Protein AF-A0A7Y3NX18-F1 (afdb_monomer)

Mean predicted aligned error: 5.55 Å

Foldseek 3Di:
DEPVVDDPVRLQVLQAQAQEEEAEEEEQFDAPPQAHSCLRVVLRVVLQVVCCVPVVRHYYYYDYHHEADPPPPGTPHYDHLVVLLVVLLVVVVVCVVRHNHQEYEYEYQDPSNQVSNCNSCPPHNRQYDYANQCCQQVVDDPCRVRPQCQLSQLLCQQPPVVSGHPPPDDPPRPPSVPRHVVVNVVSSVSSNVSVVVVVVVSVPDDD

Radius of gyration: 17.57 Å; Cα contacts (8 Å, |Δi|>4): 342; chains: 1; bounding box: 48×36×53 Å

Secondary structure (DSSP, 8-state):
-BGGG--HHHHHHHGGG--EEEEEEE--B--STTS-TTHHHHHHHHHHHHHHHHHTTTEEEEEEEE-EETT-TTBSSEE-HHHHHHHHHHHHHHHHTTS---EEEEEES-HHHHHHHHHHHTT-SSEEEEEEIIIIIH---HHHHHHH-HHHHHHHHHH-GGG-------TTSPP-TT--HHHHHHHHHHHHHHHHHHHHHHHH---

Structure (mmCIF, N/CA/C/O backbone):
data_AF-A0A7Y3NX18-F1
#
_entry.id   AF-A0A7Y3NX18-F1
#
loop_
_atom_site.group_PDB
_atom_site.id
_atom_site.type_symbol
_atom_site.label_atom_id
_atom_site.label_alt_id
_atom_site.label_comp_id
_atom_site.label_asym_id
_atom_site.label_entity_id
_atom_site.label_seq_id
_atom_site.pdbx_PDB_ins_code
_atom_site.Cartn_x
_atom_site.Cartn_y
_atom_site.Cartn_z
_atom_site.occupancy
_atom_site.B_iso_or_equiv
_atom_site.auth_seq_id
_atom_site.auth_comp_id
_atom_site.auth_asym_id
_atom_site.auth_atom_id
_atom_site.pdbx_PDB_model_num
ATOM 1 N N . MET A 1 1 ? -11.180 -8.382 2.381 1.00 86.88 1 MET A N 1
ATOM 2 C CA . MET A 1 1 ? -12.339 -7.850 1.634 1.00 86.88 1 MET A CA 1
ATOM 3 C C . MET A 1 1 ? -11.979 -6.499 1.016 1.00 86.88 1 MET A C 1
ATOM 5 O O . MET A 1 1 ? -11.170 -5.772 1.603 1.00 86.88 1 MET A O 1
ATOM 9 N N . ARG A 1 2 ? -12.545 -6.156 -0.149 1.00 92.19 2 ARG A N 1
ATOM 10 C CA . ARG A 1 2 ? -12.380 -4.843 -0.803 1.00 92.19 2 ARG A CA 1
ATOM 11 C C . ARG A 1 2 ? -13.601 -3.974 -0.598 1.00 92.19 2 ARG A C 1
ATOM 13 O O . ARG A 1 2 ? -14.695 -4.372 -0.978 1.00 92.19 2 ARG A O 1
ATOM 20 N N . ILE A 1 3 ? -13.409 -2.777 -0.061 1.00 91.88 3 ILE A N 1
ATOM 21 C CA . ILE A 1 3 ? -14.530 -1.871 0.193 1.00 91.88 3 ILE A CA 1
ATOM 22 C C . ILE A 1 3 ? -15.232 -1.432 -1.103 1.00 91.88 3 ILE A C 1
ATOM 24 O O . ILE A 1 3 ? -16.437 -1.215 -1.089 1.00 91.88 3 ILE A O 1
ATOM 28 N N . GLU A 1 4 ? -14.519 -1.339 -2.231 1.00 93.75 4 GLU A N 1
ATOM 29 C CA . GLU A 1 4 ? -15.110 -0.951 -3.520 1.00 93.75 4 GLU A CA 1
ATOM 30 C C . GLU A 1 4 ? -15.961 -2.032 -4.191 1.00 93.75 4 GLU A C 1
ATOM 32 O O . GLU A 1 4 ? -16.696 -1.728 -5.127 1.00 93.75 4 GLU A O 1
ATOM 37 N N . GLU A 1 5 ? -15.873 -3.277 -3.724 1.00 93.31 5 GLU A N 1
ATOM 38 C CA . GLU A 1 5 ? -16.698 -4.390 -4.207 1.00 93.31 5 GLU A CA 1
ATOM 39 C C . GLU A 1 5 ? -17.910 -4.638 -3.291 1.00 93.31 5 GLU A C 1
ATOM 41 O O . GLU A 1 5 ? -18.762 -5.469 -3.598 1.00 93.31 5 GLU A O 1
ATOM 46 N N . MET A 1 6 ? -18.003 -3.914 -2.171 1.00 92.19 6 MET A N 1
ATOM 47 C CA . MET A 1 6 ? -19.046 -4.084 -1.164 1.00 92.19 6 MET A CA 1
ATOM 48 C C . MET A 1 6 ? -20.230 -3.153 -1.408 1.00 92.19 6 MET A C 1
ATOM 50 O O . MET A 1 6 ? -20.088 -1.968 -1.715 1.00 92.19 6 MET A O 1
ATOM 54 N N . THR A 1 7 ? -21.430 -3.671 -1.169 1.00 93.44 7 THR A N 1
ATOM 55 C CA . THR A 1 7 ? -22.616 -2.838 -0.995 1.00 93.44 7 THR A CA 1
ATOM 56 C C . THR A 1 7 ? -22.604 -2.168 0.380 1.00 93.44 7 THR A C 1
ATOM 58 O O . THR A 1 7 ? -21.880 -2.545 1.305 1.00 93.44 7 THR A O 1
ATOM 61 N N . THR A 1 8 ? -23.478 -1.179 0.571 1.00 90.25 8 THR A N 1
ATOM 62 C CA . THR A 1 8 ? -23.678 -0.583 1.898 1.00 90.25 8 THR A CA 1
ATOM 63 C C . THR A 1 8 ? -24.216 -1.594 2.922 1.00 90.25 8 THR A C 1
ATOM 65 O O . THR A 1 8 ? -23.948 -1.422 4.110 1.00 90.25 8 THR A O 1
ATOM 68 N N . SER A 1 9 ? -24.958 -2.628 2.495 1.00 92.81 9 SER A N 1
ATOM 69 C CA . SER A 1 9 ? -25.423 -3.689 3.407 1.00 92.81 9 SER A CA 1
ATOM 70 C C . SER A 1 9 ? -24.250 -4.529 3.887 1.00 92.81 9 SER A C 1
ATOM 72 O O . SER A 1 9 ? -24.058 -4.652 5.094 1.00 92.81 9 SER A O 1
ATOM 74 N N . ASP A 1 10 ? -23.399 -4.980 2.958 1.00 92.69 10 ASP A N 1
ATOM 75 C CA . ASP A 1 10 ? -22.210 -5.780 3.276 1.00 92.69 10 ASP A CA 1
ATOM 76 C C . ASP A 1 10 ? -21.317 -5.051 4.281 1.00 92.69 10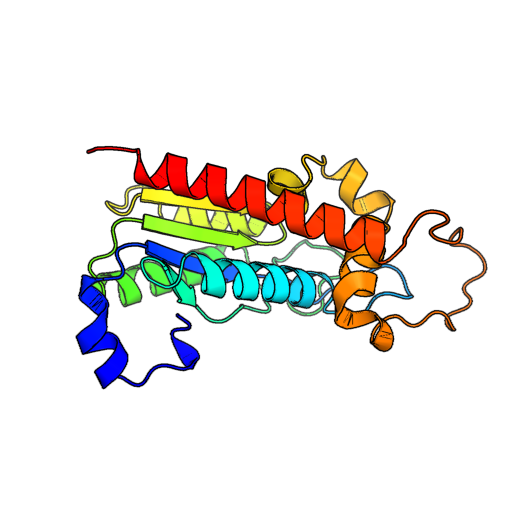 ASP A C 1
ATOM 78 O O . ASP A 1 10 ? -20.841 -5.636 5.253 1.00 92.69 10 ASP A O 1
ATOM 82 N N . LEU A 1 11 ? -21.124 -3.740 4.089 1.00 90.31 11 LEU A N 1
ATOM 83 C CA . LEU A 1 11 ? -20.318 -2.934 5.002 1.00 90.31 11 LEU A CA 1
ATOM 84 C C . LEU A 1 11 ? -20.925 -2.883 6.406 1.00 90.31 11 LEU A C 1
ATOM 86 O O . LEU A 1 11 ? -20.200 -3.034 7.382 1.00 90.31 11 LEU A O 1
ATOM 90 N N . ARG A 1 12 ? -22.245 -2.697 6.529 1.00 89.56 12 ARG A N 1
ATOM 91 C CA . ARG A 1 12 ? -22.922 -2.660 7.837 1.00 89.56 12 ARG A CA 1
ATOM 92 C C . ARG A 1 12 ? -22.864 -4.005 8.549 1.00 89.56 12 ARG A C 1
ATOM 94 O O . ARG A 1 12 ? -22.628 -4.039 9.752 1.00 89.56 12 ARG A O 1
ATOM 101 N N . GLU A 1 13 ? -23.076 -5.090 7.813 1.00 90.31 13 GLU A N 1
ATOM 102 C CA . GLU A 1 13 ? -23.072 -6.451 8.352 1.00 90.31 13 GLU A CA 1
ATOM 103 C C . GLU A 1 13 ? -21.675 -6.885 8.788 1.00 90.31 13 GLU A C 1
ATOM 105 O O . GLU A 1 13 ? -21.530 -7.611 9.770 1.00 90.31 13 GLU A O 1
ATOM 110 N N . THR A 1 14 ? -20.641 -6.409 8.093 1.00 88.19 14 THR A N 1
ATOM 111 C CA . THR A 1 14 ? -19.270 -6.855 8.340 1.00 88.19 14 THR A CA 1
ATOM 112 C C . THR A 1 14 ? -18.398 -5.869 9.114 1.00 88.19 14 THR A C 1
ATOM 114 O O . THR A 1 14 ? -17.296 -6.238 9.517 1.00 88.19 14 THR A O 1
ATOM 117 N N . ALA A 1 15 ? -18.858 -4.639 9.373 1.00 86.81 15 ALA A N 1
ATOM 118 C CA . ALA A 1 15 ? -18.070 -3.594 10.038 1.00 86.81 15 ALA A CA 1
ATOM 119 C C . ALA A 1 15 ? -17.458 -4.046 11.372 1.00 86.81 15 ALA A C 1
ATOM 121 O O . ALA A 1 15 ? -16.320 -3.704 11.672 1.00 86.81 15 ALA A O 1
ATOM 122 N N . LEU A 1 16 ? -18.185 -4.849 12.154 1.00 87.38 16 LEU A N 1
ATOM 123 C CA . LEU A 1 16 ? -17.730 -5.331 13.464 1.00 87.38 16 LEU A CA 1
ATOM 124 C C . LEU A 1 16 ? -16.590 -6.357 13.386 1.00 87.38 16 LEU A C 1
ATOM 126 O O . LEU A 1 16 ? -15.913 -6.581 14.387 1.00 87.38 16 LEU A O 1
ATOM 130 N N . TYR A 1 17 ? -16.373 -6.981 12.227 1.00 89.00 17 TYR A N 1
ATOM 131 C CA . TYR A 1 17 ? -15.284 -7.942 12.022 1.00 89.00 17 TYR A CA 1
ATOM 132 C C . TYR A 1 17 ? -13.986 -7.272 11.566 1.00 89.00 17 TYR A C 1
ATOM 134 O O . TYR A 1 17 ? -12.924 -7.888 11.619 1.00 89.00 17 TYR A O 1
ATOM 142 N N . HIS A 1 18 ? -14.061 -6.010 11.138 1.00 90.56 18 HIS A N 1
ATOM 143 C CA . HIS A 1 18 ? -12.932 -5.276 10.591 1.00 90.56 18 HIS A CA 1
ATOM 144 C C . HIS A 1 18 ? -12.493 -4.176 11.560 1.00 90.56 18 HIS A C 1
ATOM 146 O O . HIS A 1 18 ? -13.058 -3.086 11.586 1.00 90.56 18 HIS A O 1
ATOM 152 N N . ASP A 1 19 ? -11.449 -4.454 12.338 1.00 92.38 19 ASP A N 1
ATOM 153 C CA . ASP A 1 19 ? -10.807 -3.465 13.214 1.00 92.38 19 ASP A CA 1
ATOM 154 C C . ASP A 1 19 ? -9.601 -2.784 12.546 1.00 92.38 19 ASP A C 1
ATOM 156 O O . ASP A 1 19 ? -8.981 -1.894 13.132 1.00 92.38 19 ASP A O 1
ATOM 160 N N . THR A 1 20 ? -9.257 -3.209 11.327 1.00 95.12 20 THR A N 1
ATOM 161 C CA . THR A 1 20 ? -8.066 -2.774 10.601 1.00 95.12 20 THR A CA 1
ATOM 162 C C . THR A 1 20 ? -8.416 -2.348 9.185 1.00 95.12 20 THR A C 1
ATOM 164 O O . THR A 1 20 ? -9.091 -3.081 8.459 1.00 95.12 20 THR A O 1
ATOM 167 N N . VAL A 1 21 ? -7.890 -1.200 8.757 1.00 96.06 21 VAL A N 1
ATOM 168 C CA . VAL A 1 21 ? -7.936 -0.778 7.350 1.00 96.06 21 VAL A CA 1
ATOM 169 C C . VAL A 1 21 ? -6.568 -0.781 6.706 1.00 96.06 21 VAL A C 1
ATOM 171 O O . VAL A 1 21 ? -5.576 -0.413 7.329 1.00 96.06 21 VAL A O 1
ATOM 174 N N . LEU A 1 22 ? -6.541 -1.163 5.432 1.00 97.50 22 LEU A N 1
ATOM 175 C CA . LEU A 1 22 ? -5.380 -1.033 4.566 1.00 97.50 22 LEU A CA 1
ATOM 176 C C . LEU A 1 22 ? -5.674 0.007 3.487 1.00 97.50 22 LEU A C 1
ATOM 178 O O . LEU A 1 22 ? -6.490 -0.233 2.593 1.00 97.50 22 LEU A O 1
ATOM 182 N N . LEU A 1 23 ? -4.987 1.141 3.565 1.00 97.50 23 LEU A N 1
ATOM 183 C CA . LEU A 1 23 ? -4.901 2.108 2.479 1.00 97.50 23 LEU A CA 1
ATOM 184 C C . LEU A 1 23 ? -3.738 1.716 1.570 1.00 97.50 23 LEU A C 1
ATOM 186 O O . LEU A 1 23 ? -2.710 1.227 2.039 1.00 97.50 23 LEU A O 1
ATOM 190 N N . THR A 1 24 ? -3.884 1.910 0.263 1.00 97.19 24 THR A N 1
ATOM 191 C CA . THR A 1 24 ? -2.815 1.610 -0.693 1.00 97.19 24 THR A CA 1
ATOM 192 C C . THR A 1 24 ? -2.628 2.779 -1.645 1.00 97.19 24 THR A C 1
ATOM 194 O O . THR A 1 24 ? -3.591 3.220 -2.266 1.00 97.19 24 THR A O 1
ATOM 197 N N . ALA A 1 25 ? -1.403 3.284 -1.761 1.00 95.12 25 ALA A N 1
ATOM 198 C CA . ALA A 1 25 ? -1.090 4.444 -2.591 1.00 95.12 25 ALA A CA 1
ATOM 199 C C . ALA A 1 25 ? 0.175 4.187 -3.410 1.00 95.12 25 ALA A C 1
ATOM 201 O O . ALA A 1 25 ? 1.229 3.900 -2.847 1.00 95.12 25 ALA A O 1
ATOM 202 N N . GLY A 1 26 ? 0.053 4.288 -4.731 1.00 91.25 26 GLY A N 1
ATOM 203 C CA . GLY A 1 26 ? 1.132 4.036 -5.678 1.00 91.25 26 GLY A CA 1
ATOM 204 C C . GLY A 1 26 ? 1.128 5.029 -6.821 1.00 91.25 26 GLY A C 1
ATOM 205 O O . GLY A 1 26 ? 0.076 5.536 -7.203 1.00 91.25 26 GLY A O 1
ATOM 206 N N . GLY A 1 27 ? 2.305 5.279 -7.373 1.00 86.81 27 GLY A N 1
ATOM 207 C CA . GLY A 1 27 ? 2.490 6.241 -8.444 1.00 86.81 27 GLY A CA 1
ATOM 208 C C . GLY A 1 27 ? 2.176 5.763 -9.851 1.00 86.81 27 GLY A C 1
ATOM 209 O O . GLY A 1 27 ? 2.148 4.563 -10.134 1.00 86.81 27 GLY A O 1
ATOM 210 N N . ILE A 1 28 ? 2.023 6.740 -10.747 1.00 89.00 28 ILE A N 1
ATOM 211 C CA . ILE A 1 28 ? 2.194 6.562 -12.192 1.00 89.00 28 ILE A CA 1
ATOM 212 C C . ILE A 1 28 ? 3.370 7.450 -12.577 1.00 89.00 28 ILE A C 1
ATOM 214 O O . ILE A 1 28 ? 3.252 8.676 -12.563 1.00 89.00 28 ILE A O 1
ATOM 218 N N . ARG A 1 29 ? 4.500 6.839 -12.917 1.00 86.75 29 ARG A N 1
ATOM 219 C CA . ARG A 1 29 ? 5.769 7.542 -13.123 1.00 86.75 29 ARG A CA 1
ATOM 220 C C . ARG A 1 29 ? 6.584 6.899 -14.230 1.00 86.75 29 ARG A C 1
ATOM 222 O O . ARG A 1 29 ? 6.297 5.780 -14.647 1.00 86.75 29 ARG A O 1
ATOM 229 N N . THR A 1 30 ? 7.591 7.606 -14.722 1.00 84.81 30 THR A N 1
ATOM 230 C CA . THR A 1 30 ? 8.566 6.991 -15.624 1.00 84.81 30 THR A CA 1
ATOM 231 C C . THR A 1 30 ? 9.370 5.948 -14.851 1.00 84.81 30 THR A C 1
ATOM 233 O O . THR A 1 30 ? 9.652 6.089 -13.663 1.00 84.81 30 THR A O 1
ATOM 236 N N . HIS A 1 31 ? 9.664 4.850 -15.531 1.00 83.69 31 HIS A N 1
ATOM 237 C CA . HIS A 1 31 ? 10.521 3.777 -15.052 1.00 83.69 31 HIS A CA 1
ATOM 238 C C . HIS A 1 31 ? 11.585 3.518 -16.128 1.00 83.6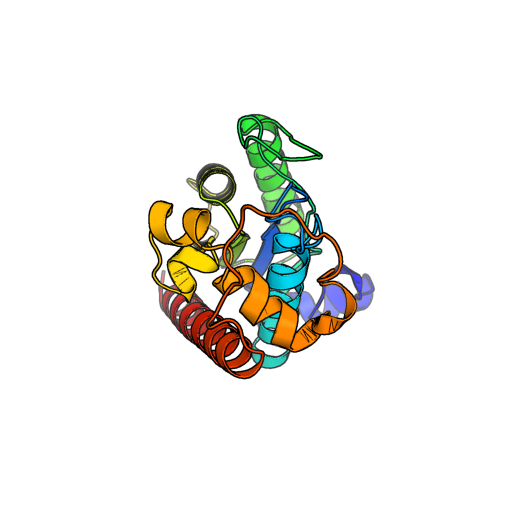9 31 HIS A C 1
ATOM 240 O O . HIS A 1 31 ? 11.700 4.263 -17.105 1.00 83.69 31 HIS A O 1
ATOM 246 N N . LYS A 1 32 ? 12.370 2.442 -15.994 1.00 83.12 32 LYS A N 1
ATOM 247 C CA . LYS A 1 32 ? 13.189 1.969 -17.123 1.00 83.12 32 LYS A CA 1
ATOM 248 C C . LYS 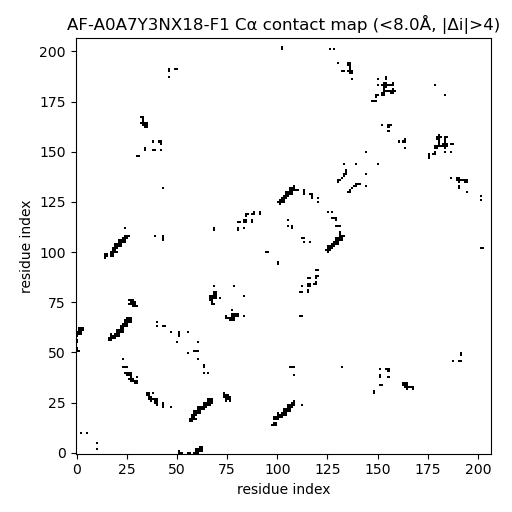A 1 32 ? 12.298 1.775 -18.354 1.00 83.12 32 LYS A C 1
ATOM 250 O O . LYS A 1 32 ? 11.149 1.384 -18.214 1.00 83.12 32 LYS A O 1
ATOM 255 N N . SER A 1 33 ? 12.846 2.035 -19.535 1.00 85.69 33 SER A N 1
ATOM 256 C CA . SER A 1 33 ? 12.099 2.145 -20.796 1.00 85.69 33 SER A CA 1
ATOM 257 C C . SER A 1 33 ? 11.204 0.927 -21.097 1.00 85.69 33 SER A C 1
ATOM 259 O O . SER A 1 33 ? 10.076 1.067 -21.546 1.00 85.69 33 SER A O 1
ATOM 261 N N . HIS A 1 34 ? 11.650 -0.276 -20.723 1.00 86.31 34 HIS A N 1
ATOM 262 C CA . HIS A 1 34 ? 10.891 -1.520 -20.899 1.00 86.31 34 HIS A CA 1
ATOM 263 C C . HIS A 1 34 ? 9.743 -1.731 -19.896 1.00 86.31 34 HIS A C 1
ATOM 265 O O . HIS A 1 34 ? 8.962 -2.674 -20.043 1.00 86.31 34 HIS A O 1
ATOM 271 N N . LEU A 1 35 ? 9.666 -0.922 -18.838 1.00 89.31 35 LEU A N 1
ATOM 272 C CA . LEU A 1 35 ? 8.672 -1.035 -17.775 1.00 89.31 35 LEU A CA 1
ATOM 273 C C . LEU A 1 35 ? 7.486 -0.096 -18.031 1.00 89.31 35 LEU A C 1
ATOM 275 O O . LEU A 1 35 ? 7.672 1.061 -18.408 1.00 89.31 35 LEU A O 1
ATOM 279 N N . PRO A 1 36 ? 6.249 -0.542 -17.756 1.00 91.19 36 PRO A N 1
ATOM 280 C CA . PRO A 1 36 ? 5.084 0.320 -17.879 1.00 91.19 36 PRO A CA 1
ATOM 281 C C . PRO A 1 36 ? 5.119 1.454 -16.844 1.00 91.19 36 PRO A C 1
ATOM 283 O O . PRO A 1 36 ? 5.576 1.272 -15.714 1.00 91.19 36 PRO A O 1
ATOM 286 N N . LEU A 1 37 ? 4.506 2.593 -17.178 1.00 90.31 37 LEU A N 1
ATOM 287 C CA . LEU A 1 37 ? 4.389 3.749 -16.272 1.00 90.31 37 LEU A CA 1
ATOM 288 C C . LEU A 1 37 ? 3.689 3.426 -14.938 1.00 90.31 37 LEU A C 1
ATOM 290 O O . LEU A 1 37 ? 3.874 4.102 -13.933 1.00 90.31 37 LEU A O 1
ATOM 294 N N . GLY A 1 38 ? 2.839 2.397 -14.937 1.00 91.75 38 GLY A 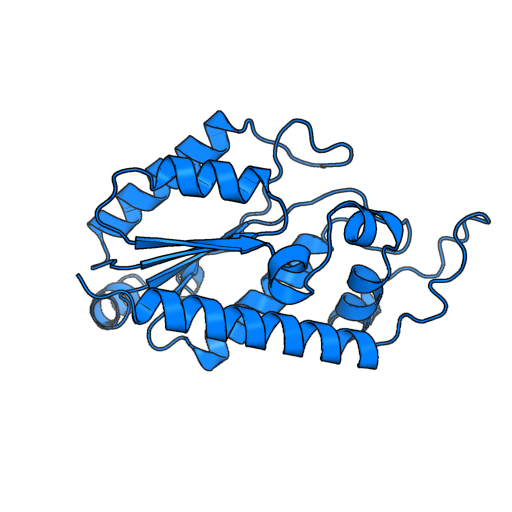N 1
ATOM 295 C CA . GLY A 1 38 ? 2.107 1.932 -13.760 1.00 91.75 38 GLY A CA 1
ATOM 296 C C . GLY A 1 38 ? 2.828 0.844 -12.965 1.00 91.75 38 GLY A C 1
ATOM 297 O O . GLY A 1 38 ? 2.157 0.088 -12.270 1.00 91.75 38 GLY A O 1
ATOM 298 N N . THR A 1 39 ? 4.148 0.682 -13.092 1.00 91.81 39 THR A N 1
ATOM 299 C CA . THR A 1 39 ? 4.878 -0.440 -12.470 1.00 91.81 39 THR A CA 1
ATOM 300 C C . THR A 1 39 ? 4.627 -0.529 -10.965 1.00 91.81 39 THR A C 1
ATOM 302 O O . THR A 1 39 ? 4.134 -1.561 -10.502 1.00 91.81 39 THR A O 1
ATOM 305 N N . SER A 1 40 ? 4.839 0.555 -10.210 1.00 90.56 40 SER A N 1
ATOM 306 C CA . SER A 1 40 ? 4.537 0.581 -8.770 1.00 90.56 40 SER A CA 1
ATOM 307 C C . SER A 1 40 ? 3.067 0.272 -8.476 1.00 90.56 40 SER A C 1
ATOM 309 O O . SER A 1 40 ? 2.759 -0.506 -7.572 1.00 90.56 40 SER A O 1
ATOM 311 N N . TRP A 1 41 ? 2.148 0.832 -9.270 1.00 92.81 41 TRP A N 1
ATOM 312 C CA . TRP A 1 41 ? 0.707 0.599 -9.147 1.00 92.81 41 TRP A CA 1
ATOM 313 C C . TRP A 1 41 ? 0.357 -0.893 -9.283 1.00 92.81 41 TRP A C 1
ATOM 315 O O . TRP A 1 41 ? -0.375 -1.441 -8.456 1.00 92.81 41 TRP A O 1
ATOM 325 N N . PHE A 1 42 ? 0.917 -1.583 -10.284 1.00 95.19 42 PHE A N 1
ATOM 326 C CA . PHE A 1 42 ? 0.691 -3.014 -10.504 1.00 95.19 42 PHE A CA 1
ATOM 327 C C . PHE A 1 42 ? 1.269 -3.875 -9.380 1.00 95.19 42 PHE A C 1
ATOM 329 O O . PHE A 1 42 ? 0.604 -4.811 -8.930 1.00 95.19 42 PHE A O 1
ATOM 336 N N . ILE A 1 43 ? 2.479 -3.558 -8.914 1.00 95.56 43 ILE A N 1
ATOM 337 C CA . ILE A 1 43 ? 3.137 -4.275 -7.813 1.00 95.56 43 ILE A CA 1
ATOM 338 C C . ILE A 1 43 ? 2.308 -4.147 -6.534 1.00 95.56 43 ILE A C 1
ATOM 340 O O . ILE A 1 43 ? 1.944 -5.150 -5.921 1.00 95.56 43 ILE A O 1
ATOM 344 N N . LEU A 1 44 ? 1.931 -2.923 -6.169 1.00 96.56 44 LEU A N 1
ATOM 345 C CA . LEU A 1 44 ? 1.126 -2.663 -4.981 1.00 96.56 44 LEU A CA 1
ATOM 346 C C . LEU A 1 44 ? -0.260 -3.307 -5.061 1.00 96.56 44 LEU A C 1
ATOM 348 O O . LEU A 1 44 ? -0.719 -3.882 -4.074 1.00 96.56 44 LEU A O 1
ATOM 352 N N . ARG A 1 45 ? -0.905 -3.295 -6.236 1.00 95.88 45 ARG A N 1
ATOM 353 C CA . ARG A 1 45 ? -2.160 -4.028 -6.453 1.00 95.88 45 ARG A CA 1
ATOM 354 C C . ARG A 1 45 ? -1.975 -5.524 -6.212 1.00 95.88 45 ARG A C 1
ATOM 356 O O . ARG A 1 45 ? -2.784 -6.125 -5.512 1.00 95.88 45 ARG A O 1
ATOM 363 N N . LYS A 1 46 ? -0.904 -6.123 -6.741 1.00 96.75 46 LYS A N 1
ATOM 364 C CA . LYS A 1 46 ? -0.607 -7.549 -6.549 1.00 96.75 46 LYS A CA 1
ATOM 365 C C . LYS A 1 46 ? -0.394 -7.898 -5.074 1.00 96.75 46 LYS A C 1
ATOM 367 O O . LYS A 1 46 ? -0.901 -8.922 -4.618 1.00 96.75 46 LYS A O 1
ATOM 372 N N . ILE A 1 47 ? 0.324 -7.051 -4.335 1.00 96.50 47 ILE A N 1
ATOM 373 C CA . ILE A 1 47 ? 0.549 -7.217 -2.892 1.00 96.50 47 ILE A CA 1
ATOM 374 C C . ILE A 1 47 ? -0.779 -7.101 -2.132 1.00 96.50 47 ILE A C 1
ATOM 376 O O . ILE A 1 47 ? -1.109 -7.983 -1.340 1.00 96.50 47 ILE A O 1
ATOM 380 N N . ARG A 1 48 ? -1.581 -6.066 -2.419 1.00 96.12 48 ARG A N 1
ATOM 381 C CA . ARG A 1 48 ? -2.916 -5.870 -1.832 1.00 96.12 48 ARG A CA 1
ATOM 382 C C . ARG A 1 48 ? -3.821 -7.082 -2.064 1.00 96.12 48 ARG A C 1
ATOM 384 O O . ARG A 1 48 ? -4.427 -7.563 -1.111 1.00 96.12 48 ARG A O 1
ATOM 391 N N . ASP A 1 49 ? -3.886 -7.592 -3.294 1.00 94.88 49 ASP A N 1
ATOM 392 C CA . ASP A 1 49 ? -4.692 -8.768 -3.651 1.00 94.88 49 ASP A CA 1
ATOM 393 C C . ASP A 1 49 ? -4.296 -10.001 -2.823 1.00 94.88 49 ASP A C 1
ATOM 395 O O . ASP A 1 49 ? -5.147 -10.810 -2.449 1.00 94.88 49 ASP A O 1
ATOM 399 N N . GLN A 1 50 ? -3.003 -10.158 -2.528 1.00 94.81 50 GLN A N 1
ATOM 400 C CA . GLN A 1 50 ? -2.506 -11.262 -1.714 1.00 94.81 50 GLN A CA 1
ATOM 401 C C . GLN A 1 50 ? -2.843 -11.084 -0.229 1.00 94.81 50 GLN A C 1
ATOM 403 O O . GLN A 1 50 ? -3.292 -12.037 0.405 1.00 94.81 50 GLN A O 1
ATOM 408 N N . ILE A 1 51 ? -2.680 -9.871 0.309 1.00 93.94 51 ILE A N 1
ATOM 409 C CA . ILE A 1 51 ? -3.069 -9.526 1.687 1.00 93.94 51 ILE A CA 1
ATOM 410 C C . ILE A 1 51 ? -4.563 -9.760 1.896 1.00 93.94 51 ILE A C 1
ATOM 412 O O . ILE A 1 51 ? -4.985 -10.299 2.915 1.00 93.94 51 ILE A O 1
ATOM 416 N N . GLU A 1 52 ? -5.379 -9.373 0.923 1.00 91.81 52 GLU A N 1
ATOM 417 C CA . GLU A 1 52 ? -6.817 -9.554 0.996 1.00 91.81 52 GLU A CA 1
ATOM 418 C C . GLU A 1 52 ? -7.205 -11.034 1.095 1.00 91.81 52 GLU A C 1
ATOM 420 O O . GLU A 1 52 ? -8.048 -11.394 1.918 1.00 91.81 52 GLU A O 1
ATOM 425 N N . LYS A 1 53 ? -6.574 -11.894 0.289 1.00 91.69 53 LYS A N 1
ATOM 426 C CA . LYS A 1 53 ? -6.841 -13.338 0.286 1.00 91.69 53 LYS A CA 1
ATOM 427 C C . LYS A 1 53 ? -6.522 -14.002 1.619 1.00 91.69 53 LYS A C 1
ATOM 429 O O . LYS A 1 53 ? -7.199 -14.956 1.988 1.00 91.69 53 LYS A O 1
ATOM 434 N N . SER A 1 54 ? -5.497 -13.533 2.322 1.00 90.00 54 SER A N 1
ATOM 435 C CA . SER A 1 54 ? -5.017 -14.181 3.541 1.00 90.00 54 SER A CA 1
ATOM 436 C C . SER A 1 54 ? -5.521 -13.551 4.834 1.00 90.00 54 SER A C 1
ATOM 438 O O . SER A 1 54 ? -5.723 -14.260 5.815 1.00 90.00 54 SER A O 1
ATOM 440 N N . LEU A 1 55 ? -5.733 -12.234 4.847 1.00 89.69 55 LEU A N 1
ATOM 441 C CA . LEU A 1 55 ? -6.080 -11.456 6.041 1.00 89.69 55 LEU A CA 1
ATOM 442 C C . LEU A 1 55 ? -7.457 -10.780 5.936 1.00 89.69 55 LEU A C 1
ATOM 444 O O . LEU A 1 55 ? -7.864 -10.032 6.829 1.00 89.69 55 LEU A O 1
ATOM 448 N N . GLY A 1 56 ? -8.205 -11.050 4.864 1.00 81.81 56 GLY A N 1
ATOM 449 C CA . GLY A 1 56 ? -9.463 -10.378 4.541 1.00 81.81 56 GLY A CA 1
ATOM 450 C C . GLY A 1 56 ? -10.618 -10.577 5.522 1.00 81.81 56 GLY A C 1
ATOM 451 O O . GLY A 1 56 ? -11.640 -9.932 5.323 1.00 81.81 56 GLY A O 1
ATOM 452 N N . GLY A 1 57 ? -10.472 -11.434 6.539 1.00 83.12 57 GLY A N 1
ATOM 453 C CA . GLY A 1 57 ? -11.445 -11.595 7.626 1.00 83.12 57 GLY A CA 1
ATOM 454 C C . GLY A 1 57 ? -11.314 -10.569 8.758 1.00 83.12 57 GLY A C 1
ATOM 455 O O . GLY A 1 57 ? -12.213 -10.481 9.585 1.00 83.12 57 GLY A O 1
ATOM 456 N N . ARG A 1 58 ? -10.209 -9.810 8.803 1.00 89.38 58 ARG A N 1
ATOM 457 C CA . ARG A 1 58 ? -9.957 -8.753 9.802 1.00 89.38 58 ARG A CA 1
ATOM 458 C C . ARG A 1 58 ? -9.566 -7.414 9.172 1.00 89.38 58 ARG A C 1
ATOM 460 O O . ARG A 1 58 ? -9.800 -6.361 9.760 1.00 89.38 58 ARG A O 1
ATOM 467 N N . ILE A 1 59 ? -8.987 -7.444 7.969 1.00 93.56 59 ILE A N 1
ATOM 468 C CA . ILE A 1 59 ? -8.585 -6.243 7.232 1.00 93.56 59 ILE A CA 1
ATOM 469 C C . ILE A 1 59 ? -9.609 -5.895 6.158 1.00 93.56 59 ILE A C 1
ATOM 471 O O . ILE A 1 59 ? -9.902 -6.702 5.266 1.00 93.56 59 ILE A O 1
ATOM 475 N N . LEU A 1 60 ? -10.055 -4.642 6.184 1.00 94.50 60 LEU A N 1
ATOM 476 C CA . LEU A 1 60 ? -10.771 -4.023 5.081 1.00 94.50 60 LEU A CA 1
ATOM 477 C C . LEU A 1 60 ? -9.798 -3.228 4.203 1.00 94.50 60 LEU A C 1
ATOM 479 O O . LEU A 1 60 ? -9.126 -2.307 4.666 1.00 94.50 60 LEU A O 1
ATOM 483 N N . THR A 1 61 ? -9.709 -3.580 2.923 1.00 95.44 61 THR A N 1
ATOM 484 C CA . THR A 1 61 ? -8.802 -2.907 1.983 1.00 95.44 61 THR A CA 1
ATOM 485 C C . THR A 1 61 ? -9.535 -1.830 1.189 1.00 95.44 61 THR A C 1
ATOM 487 O O . THR A 1 61 ? -10.656 -2.052 0.727 1.00 95.44 61 THR A O 1
ATOM 490 N N . PHE A 1 62 ? -8.886 -0.681 1.012 1.00 94.88 62 PHE A N 1
ATOM 491 C CA . PHE A 1 62 ? -9.383 0.436 0.208 1.00 94.88 62 PHE A CA 1
ATOM 492 C C . PHE A 1 62 ? -8.846 0.389 -1.228 1.00 94.88 62 PHE A C 1
ATOM 494 O O . PHE A 1 62 ? -7.826 -0.267 -1.470 1.00 94.88 62 PHE A O 1
ATOM 501 N N . PRO A 1 63 ? -9.495 1.093 -2.178 1.00 93.88 63 PRO A N 1
ATOM 502 C CA . PRO A 1 63 ? -8.991 1.228 -3.536 1.00 93.88 63 PRO A CA 1
ATOM 503 C C . PRO A 1 63 ? -7.566 1.749 -3.551 1.00 93.88 63 PRO A C 1
ATOM 505 O O . PRO A 1 63 ? -7.198 2.612 -2.753 1.00 93.88 63 PRO A O 1
ATOM 508 N N . LEU A 1 64 ? -6.788 1.260 -4.511 1.00 94.81 64 LEU A N 1
ATOM 509 C CA . LEU A 1 64 ? -5.441 1.753 -4.720 1.00 94.81 64 LEU A CA 1
ATOM 510 C C . LEU A 1 64 ? -5.489 3.150 -5.341 1.00 94.81 64 LEU A C 1
ATOM 512 O O . LEU A 1 64 ? -6.075 3.340 -6.408 1.00 94.81 64 LEU A O 1
ATOM 516 N N . TRP A 1 65 ? -4.861 4.120 -4.684 1.00 93.75 65 TRP A N 1
ATOM 517 C CA . TRP A 1 65 ? -4.813 5.498 -5.154 1.00 93.75 65 TRP A CA 1
ATOM 518 C C . TRP A 1 65 ? -3.615 5.724 -6.083 1.00 93.75 65 TRP A C 1
ATOM 520 O O . TRP A 1 65 ? -2.482 5.516 -5.642 1.00 93.75 65 TRP A O 1
ATOM 530 N N . PRO A 1 66 ? -3.844 6.151 -7.344 1.00 90.75 66 PRO A N 1
ATOM 531 C CA . PRO A 1 66 ? -2.789 6.453 -8.306 1.00 90.75 66 PRO A CA 1
ATOM 532 C C . PRO A 1 66 ? -2.254 7.877 -8.078 1.00 90.75 66 PRO A C 1
ATOM 534 O O . PRO A 1 66 ? -2.557 8.788 -8.846 1.00 90.75 66 PRO A O 1
ATOM 537 N N . ILE A 1 67 ? -1.554 8.102 -6.968 1.00 85.81 67 ILE A N 1
ATOM 538 C CA . ILE A 1 67 ? -1.148 9.443 -6.527 1.00 85.81 67 ILE A CA 1
ATOM 539 C C . ILE A 1 67 ? 0.351 9.462 -6.270 1.00 85.81 67 ILE A C 1
ATOM 541 O O . ILE A 1 67 ? 0.825 8.687 -5.445 1.00 85.81 67 ILE A O 1
ATOM 545 N N . ASP A 1 68 ? 1.058 10.403 -6.896 1.00 86.06 68 ASP A N 1
ATOM 546 C CA . ASP A 1 68 ? 2.435 10.764 -6.552 1.00 86.06 68 ASP A CA 1
ATOM 547 C C . ASP A 1 68 ? 2.531 12.135 -5.884 1.00 86.06 68 ASP A C 1
ATOM 549 O O . ASP A 1 68 ? 1.573 12.912 -5.842 1.00 86.06 68 ASP A O 1
ATOM 553 N N . VAL A 1 69 ? 3.700 12.416 -5.313 1.00 81.62 69 VAL A N 1
ATOM 554 C CA . VAL A 1 69 ? 3.963 13.636 -4.548 1.00 81.62 69 VAL A CA 1
ATOM 555 C C . VAL A 1 69 ? 4.840 14.586 -5.362 1.00 81.62 69 VAL A C 1
ATOM 557 O O . VAL A 1 69 ? 5.774 14.165 -6.040 1.00 81.62 69 VAL A O 1
ATOM 560 N N . HIS A 1 70 ? 4.561 15.891 -5.294 1.00 72.75 70 HIS A N 1
ATOM 561 C CA . HIS A 1 70 ? 5.400 16.922 -5.906 1.00 72.75 70 HIS A CA 1
ATOM 562 C C . HIS A 1 70 ? 6.871 16.786 -5.485 1.00 72.75 70 HIS A C 1
ATOM 564 O O . HIS A 1 70 ? 7.176 16.666 -4.300 1.00 72.75 70 HIS A O 1
ATOM 570 N N . GLY A 1 71 ? 7.773 16.882 -6.463 1.00 64.38 71 GLY A N 1
ATOM 571 C CA . GLY A 1 71 ? 9.215 16.713 -6.260 1.00 64.38 71 GLY A CA 1
ATOM 572 C C . GLY A 1 71 ? 9.721 15.302 -6.564 1.00 64.38 71 GLY A C 1
ATOM 573 O O . GLY A 1 71 ? 10.930 15.108 -6.625 1.00 64.38 71 GLY A O 1
ATOM 574 N N . GLU A 1 72 ? 8.831 14.339 -6.815 1.00 69.00 72 GLU A N 1
ATOM 575 C CA . GLU A 1 72 ? 9.210 13.078 -7.449 1.00 69.00 72 GLU A CA 1
ATOM 576 C C . GLU A 1 72 ? 9.428 13.344 -8.946 1.00 69.00 72 GLU A C 1
ATOM 578 O O . GLU A 1 72 ? 8.476 13.459 -9.724 1.00 69.00 72 GLU A O 1
ATOM 583 N N . GLU A 1 73 ? 10.698 13.5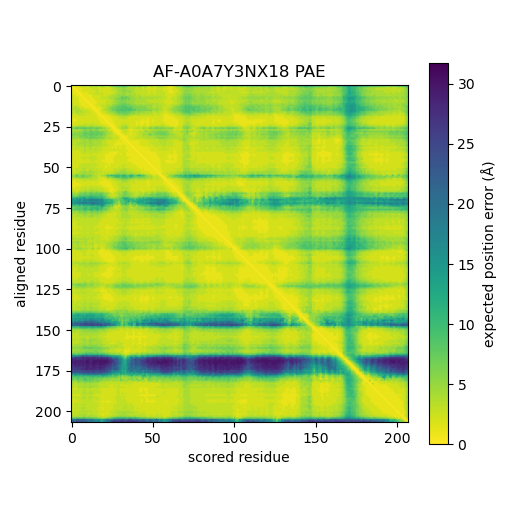20 -9.333 1.00 63.00 73 GLU A N 1
ATOM 584 C CA . GLU A 1 73 ? 11.095 13.561 -10.741 1.00 63.00 73 GLU A CA 1
ATOM 585 C C . GLU A 1 73 ? 10.494 12.336 -11.443 1.00 63.00 73 GLU A C 1
ATOM 587 O O . GLU A 1 73 ? 10.474 11.243 -10.880 1.00 63.00 73 GLU A O 1
ATOM 592 N N . GLU A 1 74 ? 9.956 12.538 -12.647 1.00 76.12 74 GLU A N 1
ATOM 593 C CA . GLU A 1 74 ? 9.326 11.504 -13.480 1.00 76.12 74 GLU A CA 1
ATOM 594 C C . GLU A 1 74 ? 7.879 11.092 -13.148 1.00 76.12 74 GLU A C 1
ATOM 596 O O . GLU A 1 74 ? 7.305 10.295 -13.896 1.00 76.12 74 GLU A O 1
ATOM 601 N N . ALA A 1 75 ? 7.241 11.643 -12.113 1.00 81.19 75 ALA A N 1
ATOM 602 C CA . ALA A 1 75 ? 5.820 11.400 -11.848 1.00 81.19 75 ALA A CA 1
ATOM 603 C C . ALA A 1 75 ? 4.899 12.057 -12.901 1.00 81.19 75 ALA A C 1
ATOM 605 O O . ALA A 1 75 ? 5.053 13.228 -13.247 1.00 81.19 75 ALA A O 1
ATOM 606 N N . MET A 1 76 ? 3.894 11.315 -13.379 1.00 83.25 76 MET A N 1
ATOM 607 C CA . MET A 1 76 ? 2.923 11.796 -14.377 1.00 83.25 76 MET A CA 1
ATOM 608 C C . MET A 1 76 ? 1.799 12.636 -13.760 1.00 83.25 76 MET A C 1
ATOM 610 O O . MET A 1 76 ? 1.237 13.511 -14.418 1.00 83.25 76 MET A O 1
ATOM 614 N N . MET A 1 77 ? 1.442 12.359 -12.504 1.00 81.88 77 MET A N 1
ATOM 615 C CA . MET A 1 77 ? 0.399 13.067 -11.765 1.00 81.88 77 MET A CA 1
ATOM 616 C C . MET A 1 77 ? 0.814 13.238 -10.310 1.00 81.88 77 MET A C 1
ATOM 618 O O . MET A 1 77 ? 0.880 12.267 -9.560 1.00 81.88 77 MET A O 1
ATOM 622 N N . THR A 1 78 ? 1.040 14.483 -9.900 1.00 88.75 78 THR A N 1
ATOM 623 C CA . THR A 1 78 ? 1.510 14.804 -8.549 1.00 88.75 78 THR A CA 1
ATOM 624 C C . THR A 1 78 ? 0.531 15.686 -7.793 1.00 88.75 78 THR A C 1
ATOM 626 O O . THR A 1 78 ? -0.073 16.587 -8.378 1.00 88.75 78 THR A O 1
ATOM 629 N N . ILE A 1 79 ? 0.461 15.497 -6.480 1.00 92.12 79 ILE A N 1
ATOM 630 C CA . ILE A 1 79 ? -0.159 16.436 -5.541 1.00 92.12 79 ILE A CA 1
ATOM 631 C C . ILE A 1 79 ? 0.872 16.940 -4.528 1.00 92.12 79 ILE A C 1
ATOM 633 O O . ILE A 1 79 ? 1.945 16.358 -4.371 1.00 92.12 79 ILE A O 1
ATOM 637 N N . SER A 1 80 ? 0.575 18.029 -3.819 1.00 92.25 80 SER A N 1
ATOM 638 C CA . SER A 1 80 ? 1.450 18.486 -2.735 1.00 92.25 80 SER A CA 1
ATOM 639 C C . SER A 1 80 ? 1.410 17.522 -1.546 1.00 92.25 80 SER A C 1
ATOM 641 O O . SER A 1 80 ? 0.405 16.851 -1.309 1.00 92.25 80 SER A O 1
ATOM 643 N N . ASN A 1 81 ? 2.488 17.495 -0.754 1.00 90.94 81 ASN A N 1
ATOM 644 C CA . ASN A 1 81 ? 2.510 16.772 0.524 1.00 90.94 81 ASN A CA 1
ATOM 645 C C . ASN A 1 81 ? 1.352 17.195 1.440 1.00 90.94 81 ASN A C 1
ATOM 647 O O . ASN A 1 81 ? 0.731 16.355 2.085 1.00 90.94 81 ASN A O 1
ATOM 651 N N . GLU A 1 82 ? 1.026 18.491 1.456 1.00 93.88 82 GLU A N 1
ATOM 652 C CA . GLU A 1 82 ? -0.110 19.027 2.208 1.00 93.88 82 GLU A CA 1
ATOM 653 C C . GLU A 1 82 ? -1.440 18.438 1.724 1.00 93.88 82 GLU A C 1
ATOM 655 O O . GLU A 1 82 ? -2.200 17.911 2.530 1.00 93.88 82 GLU A O 1
ATOM 660 N N . ALA A 1 83 ? -1.683 18.424 0.410 1.00 94.94 83 ALA A N 1
ATOM 661 C CA . ALA A 1 83 ? -2.895 17.837 -0.154 1.00 94.94 83 ALA A CA 1
ATOM 662 C C . ALA A 1 83 ? -2.990 16.327 0.124 1.00 94.94 83 ALA A C 1
ATOM 664 O O . ALA A 1 83 ? -4.079 15.818 0.392 1.00 94.94 83 ALA A O 1
ATOM 665 N N . LEU A 1 84 ? -1.862 15.606 0.102 1.00 94.75 84 LEU A N 1
ATOM 666 C CA . LEU A 1 84 ? -1.827 14.182 0.437 1.00 94.75 84 LEU A CA 1
ATOM 667 C C . LEU A 1 84 ? -2.150 13.933 1.918 1.00 94.75 84 LEU A C 1
ATOM 669 O O . LEU A 1 84 ? -2.962 13.063 2.239 1.00 94.75 84 LEU A O 1
ATOM 673 N N . ARG A 1 85 ? -1.564 14.719 2.825 1.00 95.62 85 ARG A N 1
ATOM 674 C CA . ARG A 1 85 ? -1.872 14.661 4.261 1.00 95.62 85 ARG A CA 1
ATOM 675 C C . ARG A 1 85 ? -3.345 14.978 4.521 1.00 95.62 85 ARG A C 1
ATOM 677 O O . ARG A 1 85 ? -3.997 14.292 5.311 1.00 95.62 85 ARG A O 1
ATOM 684 N N . ASP A 1 86 ? -3.890 15.987 3.852 1.00 96.56 86 ASP A N 1
ATOM 685 C CA . ASP A 1 86 ? -5.290 16.386 4.001 1.00 96.56 86 ASP A CA 1
ATOM 686 C C . ASP A 1 86 ? -6.241 15.305 3.460 1.00 96.56 86 ASP A C 1
ATOM 688 O O . ASP A 1 86 ? -7.274 15.019 4.076 1.00 96.56 86 ASP A O 1
ATOM 692 N N . LEU A 1 87 ? -5.862 14.623 2.372 1.00 95.50 87 LEU A N 1
ATOM 693 C CA . LEU A 1 87 ? -6.566 13.444 1.865 1.00 95.50 87 LEU A CA 1
ATOM 694 C C . LEU A 1 87 ? -6.592 12.314 2.903 1.00 95.50 87 LEU A C 1
ATOM 696 O O . LEU A 1 87 ? -7.667 11.776 3.190 1.00 95.50 87 LEU A O 1
ATOM 700 N N . PHE A 1 88 ? -5.448 11.968 3.503 1.00 96.50 88 PHE A N 1
ATOM 701 C CA . PHE A 1 88 ? -5.391 10.956 4.563 1.00 96.50 88 PHE A CA 1
ATOM 702 C C . PHE A 1 88 ? -6.194 11.372 5.797 1.00 96.50 88 PHE A C 1
ATOM 704 O O . PHE A 1 88 ? -6.939 10.559 6.340 1.00 96.50 88 PHE A O 1
ATOM 711 N N . THR A 1 89 ? -6.125 12.640 6.200 1.00 96.56 89 THR A N 1
ATOM 712 C CA . THR A 1 89 ? -6.876 13.178 7.346 1.00 96.56 89 THR A CA 1
ATOM 713 C C . THR A 1 89 ? -8.383 13.096 7.112 1.00 96.56 89 THR A C 1
ATOM 715 O O . THR A 1 89 ? -9.134 12.626 7.972 1.00 96.56 89 THR A O 1
ATOM 718 N N . SER A 1 90 ? -8.838 13.506 5.925 1.00 95.81 90 SER A N 1
ATOM 719 C CA . SER A 1 90 ? -10.244 13.416 5.528 1.00 95.81 90 SER A CA 1
ATOM 720 C C . SER A 1 90 ? -10.713 11.964 5.468 1.00 95.81 90 SER A C 1
ATOM 722 O O . SER A 1 90 ? -11.795 11.645 5.966 1.00 95.81 90 SER A O 1
ATOM 724 N N . THR A 1 91 ? -9.883 11.076 4.917 1.00 94.50 91 THR A N 1
ATOM 725 C CA . THR A 1 91 ? -10.165 9.640 4.844 1.00 94.50 91 THR A CA 1
ATOM 726 C C . THR A 1 91 ? -10.282 9.039 6.240 1.00 94.50 91 THR A C 1
ATOM 728 O O . THR A 1 91 ? -11.304 8.437 6.550 1.00 94.50 91 THR A O 1
ATOM 731 N N . LYS A 1 92 ? -9.304 9.278 7.121 1.00 94.81 92 LYS A N 1
ATOM 732 C CA . LYS A 1 92 ? -9.316 8.835 8.522 1.00 94.81 92 LYS A CA 1
ATOM 733 C C . LYS A 1 92 ? -10.632 9.190 9.208 1.00 94.81 92 LYS A C 1
ATOM 735 O O . LYS A 1 92 ? -11.288 8.303 9.742 1.00 94.81 92 LYS A O 1
ATOM 740 N N . ARG A 1 93 ? -11.042 10.463 9.142 1.00 93.06 93 ARG A N 1
ATOM 741 C CA . ARG A 1 93 ? -12.305 10.936 9.731 1.00 93.06 93 ARG A CA 1
ATOM 742 C C . ARG A 1 93 ? -13.504 10.175 9.164 1.00 93.06 93 ARG A C 1
ATOM 744 O O . ARG A 1 93 ? -14.299 9.631 9.916 1.00 93.06 93 ARG A O 1
ATOM 751 N N . GLN A 1 94 ? -13.602 10.083 7.838 1.00 91.19 94 GLN A N 1
ATOM 752 C CA . GLN A 1 94 ? -14.734 9.422 7.187 1.00 91.19 94 GLN A CA 1
ATOM 753 C C . GLN A 1 94 ? -14.829 7.929 7.510 1.00 91.19 94 GLN A C 1
ATOM 755 O O . GLN A 1 94 ? -15.940 7.398 7.592 1.00 91.19 94 GLN A O 1
ATOM 760 N N . ILE A 1 95 ? -13.693 7.250 7.673 1.00 89.69 95 ILE A N 1
ATOM 761 C CA . ILE A 1 95 ? -13.694 5.834 8.023 1.00 89.69 95 ILE A CA 1
ATOM 762 C C . ILE A 1 95 ? -14.002 5.640 9.510 1.00 89.69 95 ILE A C 1
ATOM 764 O O . ILE A 1 95 ? -14.833 4.795 9.835 1.00 89.69 95 ILE A O 1
ATOM 768 N N . ALA A 1 96 ? -13.399 6.437 10.396 1.00 88.94 96 ALA A N 1
ATOM 769 C CA . ALA A 1 96 ? -13.645 6.371 11.838 1.00 88.94 96 ALA A CA 1
ATOM 770 C C . ALA A 1 96 ? -15.127 6.596 12.197 1.00 88.94 96 ALA A C 1
ATOM 772 O O . ALA A 1 96 ? -15.632 5.978 13.126 1.00 88.94 96 ALA A O 1
ATOM 773 N N . ASP A 1 97 ? -15.852 7.403 11.413 1.00 86.94 97 ASP A N 1
ATOM 774 C CA . ASP A 1 97 ? -17.297 7.618 11.588 1.00 86.94 97 ASP A CA 1
ATOM 775 C C . ASP A 1 97 ? -18.158 6.377 11.263 1.00 86.94 97 ASP A C 1
ATOM 777 O O . ASP A 1 97 ? -19.347 6.340 11.582 1.00 86.94 97 ASP A O 1
ATOM 781 N N . ARG A 1 98 ? -17.605 5.385 10.552 1.00 87.31 98 ARG A N 1
ATOM 782 C CA . ARG A 1 98 ? -18.363 4.262 9.963 1.00 87.31 98 ARG A CA 1
ATOM 783 C C . ARG A 1 98 ? -17.896 2.894 10.428 1.00 87.31 98 ARG A C 1
ATOM 785 O O . ARG A 1 98 ? -18.676 1.947 10.360 1.00 87.31 98 ARG A O 1
ATOM 792 N N . LEU A 1 99 ? -16.642 2.782 10.847 1.00 88.25 99 LEU A N 1
ATOM 793 C CA . LEU A 1 99 ? -16.010 1.527 11.221 1.00 88.25 99 LEU A CA 1
ATOM 794 C C . LEU A 1 99 ? -15.388 1.654 12.613 1.00 88.25 99 LEU A C 1
ATOM 796 O O . LEU A 1 99 ? -14.785 2.688 12.908 1.00 88.25 99 LEU A O 1
ATOM 800 N N . PRO A 1 100 ? -15.471 0.606 13.450 1.00 88.50 100 PRO A N 1
ATOM 801 C CA . PRO A 1 100 ? -14.807 0.558 14.748 1.00 88.50 100 PRO A CA 1
ATOM 802 C C . PRO A 1 100 ? -13.297 0.319 14.569 1.00 88.50 100 PRO A C 1
ATOM 804 O O . PRO A 1 100 ? -12.754 -0.703 14.990 1.00 88.50 100 PRO A O 1
ATOM 807 N N . LEU A 1 101 ? -12.618 1.244 13.885 1.00 90.00 101 LEU A N 1
ATOM 808 C CA . LEU A 1 101 ? -11.203 1.117 13.572 1.00 90.00 101 LEU A CA 1
ATOM 809 C C . LEU A 1 101 ? -10.351 1.205 14.823 1.00 90.00 101 LEU A C 1
ATOM 811 O O . LEU A 1 101 ? -10.422 2.163 15.589 1.00 90.00 101 LEU A O 1
ATOM 815 N N . ARG A 1 102 ? -9.461 0.231 14.942 1.00 93.38 102 ARG A N 1
ATOM 816 C CA . ARG A 1 102 ? -8.379 0.216 15.914 1.00 93.38 102 ARG A CA 1
ATOM 817 C C . ARG A 1 102 ? -7.030 0.444 15.245 1.00 93.38 102 ARG A C 1
ATOM 819 O O . ARG A 1 102 ? -6.155 1.077 15.831 1.00 93.38 102 ARG A O 1
ATOM 826 N N . TYR A 1 103 ? -6.887 -0.053 14.019 1.00 95.75 103 TYR A N 1
ATOM 827 C CA . TYR A 1 103 ? -5.634 -0.051 13.284 1.00 95.75 103 TYR A CA 1
ATOM 828 C C . TYR A 1 103 ? -5.789 0.536 11.880 1.00 95.75 103 TYR A C 1
ATOM 830 O O . TYR A 1 103 ? -6.777 0.281 11.185 1.00 95.75 103 TYR A O 1
ATOM 838 N N . ALA A 1 104 ? -4.777 1.272 11.434 1.00 96.75 104 ALA A N 1
ATOM 839 C CA . ALA A 1 104 ? -4.660 1.732 10.057 1.00 96.75 104 ALA A CA 1
ATOM 840 C C . ALA A 1 104 ? -3.268 1.425 9.505 1.00 96.75 104 ALA A C 1
ATOM 842 O O . ALA A 1 104 ? -2.258 1.727 10.133 1.00 96.75 104 ALA A O 1
ATOM 843 N N . LEU A 1 105 ? -3.220 0.847 8.312 1.00 97.44 105 LEU A N 1
ATOM 844 C CA . LEU A 1 105 ? -1.985 0.563 7.599 1.00 97.44 105 LEU A CA 1
ATOM 845 C C . LEU A 1 105 ? -1.960 1.295 6.267 1.00 97.44 105 LEU A C 1
ATOM 847 O O . LEU A 1 105 ? -2.942 1.258 5.522 1.00 97.44 105 LEU A O 1
ATOM 851 N N . LEU A 1 106 ? -0.821 1.897 5.942 1.00 98.12 106 LEU A N 1
ATOM 852 C CA . LEU A 1 106 ? -0.524 2.340 4.585 1.00 98.12 106 LEU A CA 1
ATOM 853 C C . LEU A 1 106 ? 0.399 1.335 3.901 1.00 98.12 106 LEU A C 1
ATOM 855 O O . LEU A 1 106 ? 1.479 1.063 4.401 1.00 98.12 106 LEU A O 1
ATOM 859 N N . LEU A 1 107 ? 0.025 0.856 2.720 1.00 98.12 107 LEU A N 1
ATOM 860 C CA . LEU A 1 107 ? 0.916 0.169 1.787 1.00 98.12 107 LEU A CA 1
ATOM 861 C C . LEU A 1 107 ? 1.274 1.135 0.645 1.00 98.12 107 LEU A C 1
ATOM 863 O O . LEU A 1 107 ? 0.385 1.579 -0.084 1.00 98.12 107 LEU A O 1
ATOM 867 N N . CYS A 1 108 ? 2.550 1.480 0.482 1.00 96.31 108 CYS A N 1
ATOM 868 C CA . CYS A 1 108 ? 2.975 2.476 -0.504 1.00 96.31 108 CYS A CA 1
ATOM 869 C C . CYS A 1 108 ? 4.340 2.180 -1.139 1.00 96.31 108 CYS A C 1
ATOM 871 O O . CYS A 1 108 ? 5.005 1.195 -0.820 1.00 96.31 108 CYS A O 1
ATOM 873 N N . ASP A 1 109 ? 4.731 3.027 -2.090 1.00 92.44 109 ASP A N 1
ATOM 874 C CA . ASP A 1 109 ? 5.975 2.947 -2.860 1.00 92.44 109 ASP A CA 1
ATOM 875 C C . ASP A 1 109 ? 6.967 4.087 -2.572 1.00 92.44 109 ASP A C 1
ATOM 877 O O . ASP A 1 109 ? 8.061 4.077 -3.136 1.00 92.44 109 ASP A O 1
ATOM 881 N N . SER A 1 110 ? 6.640 5.049 -1.698 1.00 90.31 110 SER A N 1
ATOM 882 C CA . SER A 1 110 ? 7.567 6.130 -1.343 1.00 90.31 110 SER A CA 1
ATOM 883 C C . SER A 1 110 ? 7.442 6.634 0.097 1.00 90.31 110 SER A C 1
ATOM 885 O O . SER A 1 110 ? 6.369 6.606 0.707 1.00 90.31 110 SER A O 1
ATOM 887 N N . GLU A 1 111 ? 8.566 7.124 0.626 1.00 90.81 111 GLU A N 1
ATOM 888 C CA . GLU A 1 111 ? 8.693 7.655 1.992 1.00 90.81 111 GLU A CA 1
ATOM 889 C C . GLU A 1 111 ? 7.877 8.940 2.194 1.00 90.81 111 GLU A C 1
ATOM 891 O O . GLU A 1 111 ? 7.346 9.180 3.273 1.00 90.81 111 GLU A O 1
ATOM 896 N N . ALA A 1 112 ? 7.687 9.740 1.139 1.00 91.44 112 ALA A N 1
ATOM 897 C CA . ALA A 1 112 ? 6.840 10.931 1.198 1.00 91.44 112 ALA A CA 1
ATOM 898 C C . ALA A 1 112 ? 5.377 10.580 1.526 1.00 91.44 112 ALA A C 1
ATOM 900 O O . ALA A 1 112 ? 4.734 11.245 2.340 1.00 91.44 112 ALA A O 1
ATOM 901 N N . LYS A 1 113 ? 4.858 9.492 0.937 1.00 94.19 113 LYS A N 1
ATOM 902 C CA . LYS A 1 113 ? 3.503 8.995 1.223 1.00 94.19 113 LYS A CA 1
ATOM 903 C C . LYS A 1 113 ? 3.391 8.457 2.644 1.00 94.19 113 LYS A C 1
ATOM 905 O O . LYS A 1 113 ? 2.384 8.696 3.307 1.00 94.19 113 LYS A O 1
ATOM 910 N N . GLU A 1 114 ? 4.427 7.759 3.105 1.00 95.81 114 GLU A N 1
ATOM 911 C CA . GLU A 1 114 ? 4.539 7.310 4.492 1.00 95.81 114 GLU A CA 1
ATOM 912 C C . GLU A 1 114 ? 4.482 8.487 5.467 1.00 95.81 114 GLU A C 1
ATOM 914 O O . GLU A 1 114 ? 3.637 8.481 6.360 1.00 95.81 114 GLU A O 1
ATOM 919 N N . GLN A 1 115 ? 5.307 9.517 5.269 1.00 95.88 115 GLN A N 1
ATOM 920 C CA . GLN A 1 115 ? 5.340 10.667 6.169 1.00 95.88 115 GLN A CA 1
ATOM 921 C C . GLN A 1 115 ? 3.988 11.388 6.210 1.00 95.88 115 GLN A C 1
ATOM 923 O O . GLN A 1 115 ? 3.468 11.657 7.290 1.00 95.88 115 GLN A O 1
ATOM 928 N N . ALA A 1 116 ? 3.369 11.632 5.050 1.00 96.06 116 ALA A N 1
ATOM 929 C CA . ALA A 1 116 ? 2.059 12.279 4.981 1.00 96.06 116 ALA A CA 1
ATOM 930 C C . ALA A 1 116 ? 0.960 11.481 5.710 1.00 96.06 116 ALA A C 1
ATOM 932 O O . ALA A 1 116 ? 0.057 12.069 6.311 1.00 96.06 116 ALA A O 1
ATOM 933 N N . PHE A 1 117 ? 1.027 10.148 5.670 1.00 97.38 117 PHE A N 1
ATOM 934 C CA . PHE A 1 117 ? 0.108 9.283 6.405 1.00 97.38 117 PHE A CA 1
ATOM 935 C C . PHE A 1 117 ? 0.369 9.318 7.911 1.00 97.38 117 PHE A C 1
ATOM 937 O O . PHE A 1 117 ? -0.571 9.524 8.676 1.00 97.38 117 PHE A O 1
ATOM 944 N N . LEU A 1 118 ? 1.623 9.181 8.346 1.00 97.25 118 LEU A N 1
ATOM 945 C CA . LEU A 1 118 ? 1.979 9.258 9.765 1.00 97.25 118 LEU A CA 1
ATOM 946 C C . LEU A 1 118 ? 1.576 10.610 10.369 1.00 97.25 118 LEU A C 1
ATOM 948 O O . LEU A 1 118 ? 0.980 10.650 11.444 1.00 97.25 118 LEU A O 1
ATOM 952 N N . ASP A 1 119 ? 1.793 11.707 9.643 1.00 97.00 119 ASP A N 1
ATOM 953 C CA . ASP A 1 119 ? 1.360 13.045 10.053 1.00 97.00 119 ASP A CA 1
ATOM 954 C C . ASP A 1 119 ? -0.167 13.130 10.193 1.00 97.00 119 ASP A C 1
ATOM 956 O O . ASP A 1 119 ? -0.676 13.675 11.174 1.00 97.00 119 ASP A O 1
ATOM 960 N N . ALA A 1 120 ? -0.918 12.558 9.246 1.00 96.69 120 ALA A N 1
ATOM 961 C CA . ALA A 1 120 ? -2.381 12.553 9.277 1.00 96.69 120 ALA A CA 1
ATOM 962 C C . ALA A 1 120 ? -2.964 11.722 10.435 1.00 96.69 120 ALA A C 1
ATOM 964 O O . ALA A 1 120 ? -4.076 11.996 10.900 1.00 96.69 120 ALA A O 1
ATOM 965 N N . PHE A 1 121 ? -2.240 10.707 10.909 1.00 95.44 121 PHE A N 1
ATOM 966 C CA . PHE A 1 121 ? -2.643 9.844 12.024 1.00 95.44 121 PHE A CA 1
ATOM 967 C C . PHE A 1 121 ? -1.996 10.223 13.364 1.00 95.44 121 PHE A C 1
ATOM 969 O O . PHE A 1 121 ? -2.373 9.668 14.397 1.00 95.44 121 PHE A O 1
ATOM 976 N N . SER A 1 122 ? -1.105 11.216 13.383 1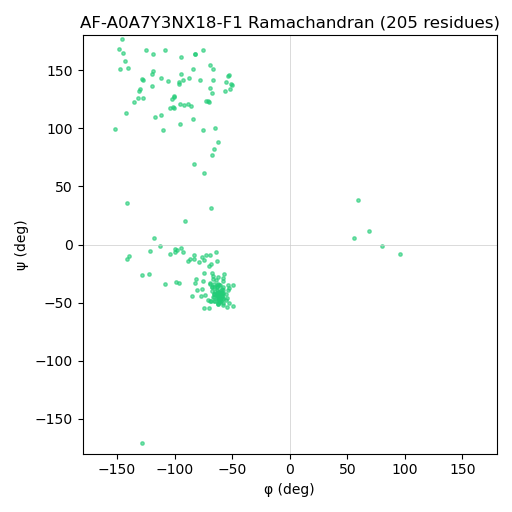.00 94.50 122 SER A N 1
ATOM 977 C CA . SER A 1 122 ? -0.493 11.731 14.606 1.00 94.50 122 SER A CA 1
ATOM 978 C C . SER A 1 122 ? -1.549 12.198 15.616 1.00 94.50 122 SER A C 1
ATOM 980 O O . SER A 1 122 ? -2.510 12.889 15.268 1.00 94.50 122 SER A O 1
ATOM 982 N N . GLY A 1 123 ? -1.398 11.772 16.875 1.00 89.69 123 GLY A N 1
ATOM 983 C CA . GLY A 1 123 ? -2.335 12.080 17.962 1.00 89.69 123 GLY A CA 1
ATOM 984 C C . GLY A 1 123 ? -3.716 11.419 17.847 1.00 89.69 123 GLY A C 1
ATOM 985 O O . GLY A 1 123 ? -4.629 11.815 18.566 1.00 89.69 123 GLY A O 1
ATOM 986 N N . SER A 1 124 ? -3.898 10.452 16.942 1.00 90.25 124 SER A N 1
ATOM 987 C CA . SER A 1 124 ? -5.142 9.686 16.810 1.00 90.25 124 SER A CA 1
ATOM 988 C C . SER A 1 124 ? -5.193 8.510 17.791 1.00 90.25 124 SER A C 1
ATOM 990 O O . SER A 1 124 ? -4.173 7.885 18.058 1.00 90.25 124 SER A O 1
ATOM 992 N N . ASP A 1 125 ? -6.399 8.114 18.208 1.00 91.06 125 ASP A N 1
ATOM 993 C CA . ASP A 1 125 ? -6.622 6.872 18.981 1.00 91.06 125 ASP A CA 1
ATOM 994 C C . ASP A 1 125 ? -6.475 5.585 18.137 1.00 91.06 125 ASP A C 1
ATOM 996 O O . ASP A 1 125 ? -6.466 4.465 18.657 1.00 91.06 125 ASP A O 1
ATOM 1000 N N . ILE A 1 126 ? -6.359 5.745 16.814 1.00 93.62 126 ILE A N 1
ATOM 1001 C CA . ILE A 1 126 ? -6.130 4.666 15.854 1.00 93.62 126 ILE A CA 1
ATOM 1002 C C . ILE A 1 126 ? -4.625 4.438 15.776 1.00 93.62 126 ILE A C 1
ATOM 1004 O O . ILE A 1 126 ? -3.883 5.331 15.366 1.00 93.62 126 ILE A O 1
ATOM 1008 N N . LEU A 1 127 ? -4.185 3.229 16.118 1.00 94.81 127 LEU A N 1
ATOM 1009 C CA . LEU A 1 127 ? -2.790 2.835 15.973 1.00 94.81 127 LEU A CA 1
ATOM 1010 C C . LEU A 1 127 ? -2.471 2.683 14.487 1.00 94.81 127 LEU A C 1
ATOM 1012 O O . LEU A 1 127 ? -3.138 1.935 13.771 1.00 94.81 127 LEU A O 1
ATOM 1016 N N . CYS A 1 128 ? -1.462 3.405 14.013 1.00 95.69 128 CYS A N 1
ATOM 1017 C CA . CYS A 1 128 ? -1.104 3.408 12.604 1.00 95.69 128 CYS A CA 1
ATOM 1018 C C . CYS A 1 128 ? 0.315 2.894 12.375 1.00 95.69 128 CYS A C 1
ATOM 1020 O O . CYS A 1 128 ? 1.188 3.060 13.225 1.00 95.69 128 CYS A O 1
ATOM 1022 N N . ASP A 1 129 ? 0.525 2.269 11.223 1.00 96.81 129 ASP A N 1
ATOM 1023 C CA . ASP A 1 129 ? 1.848 1.895 10.732 1.00 96.81 129 ASP A CA 1
ATOM 1024 C C . ASP A 1 129 ? 1.841 1.944 9.192 1.00 96.81 129 ASP A C 1
ATOM 1026 O O . ASP A 1 129 ? 0.798 2.089 8.548 1.00 96.81 129 ASP A O 1
ATOM 1030 N N . THR A 1 130 ? 3.007 1.863 8.579 1.00 97.69 130 THR A N 1
ATOM 1031 C CA . THR A 1 130 ? 3.206 2.008 7.131 1.00 97.69 130 THR A CA 1
ATOM 1032 C C . THR A 1 130 ? 3.923 0.792 6.569 1.00 97.69 130 THR A C 1
ATOM 1034 O O . THR A 1 130 ? 4.414 -0.051 7.304 1.00 97.69 130 THR A O 1
ATOM 1037 N N . PHE A 1 131 ? 3.974 0.627 5.258 1.00 97.94 131 PHE A N 1
ATOM 1038 C CA . PHE A 1 131 ? 4.732 -0.431 4.612 1.00 97.94 131 PHE A CA 1
ATOM 1039 C C . PHE A 1 131 ? 5.156 0.048 3.230 1.00 97.94 131 PHE A C 1
ATOM 1041 O O . PHE A 1 131 ? 4.370 0.026 2.279 1.00 97.94 131 PHE A O 1
ATOM 1048 N N . VAL A 1 132 ? 6.404 0.496 3.129 1.00 96.12 132 VAL A N 1
ATOM 1049 C CA . VAL A 1 132 ? 7.024 0.866 1.857 1.00 96.12 132 VAL A CA 1
ATOM 1050 C C . VAL A 1 132 ? 7.566 -0.414 1.232 1.00 96.12 132 VAL A C 1
ATOM 1052 O O . VAL A 1 132 ? 8.532 -0.983 1.732 1.00 96.12 132 VAL A O 1
ATOM 1055 N N . TRP A 1 133 ? 6.931 -0.914 0.171 1.00 94.75 133 TRP A N 1
ATOM 1056 C CA . TRP A 1 133 ? 7.076 -2.322 -0.227 1.00 94.75 133 TRP A CA 1
ATOM 1057 C C . T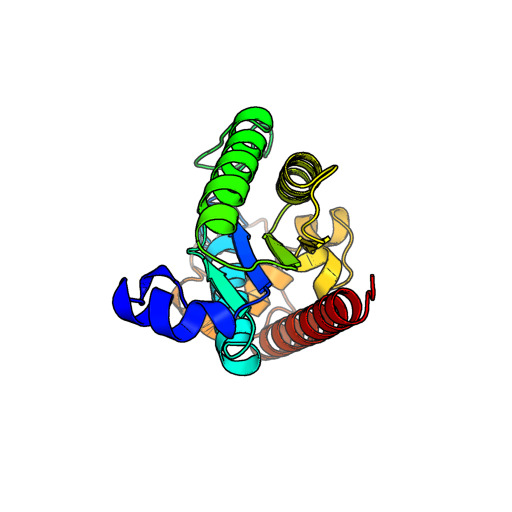RP A 1 133 ? 8.517 -2.765 -0.525 1.00 94.75 133 TRP A C 1
ATOM 1059 O O . TRP A 1 133 ? 8.911 -3.870 -0.150 1.00 94.75 133 TRP A O 1
ATOM 1069 N N . TRP A 1 134 ? 9.315 -1.914 -1.172 1.00 92.56 134 TRP A N 1
ATOM 1070 C CA . TRP A 1 134 ? 10.701 -2.222 -1.526 1.00 92.56 134 TRP A CA 1
ATOM 1071 C C . TRP A 1 134 ? 11.622 -2.122 -0.307 1.00 92.56 134 TRP A C 1
ATOM 1073 O O . TRP A 1 134 ? 12.502 -2.961 -0.123 1.00 92.56 134 TRP A O 1
ATOM 1083 N N . ARG A 1 135 ? 11.386 -1.142 0.569 1.00 94.12 135 ARG A N 1
ATOM 1084 C CA . ARG A 1 135 ? 12.191 -0.923 1.772 1.00 94.12 135 ARG A CA 1
ATOM 1085 C C . ARG A 1 135 ? 11.888 -1.973 2.826 1.00 94.12 135 ARG A C 1
ATOM 1087 O O . ARG A 1 135 ? 12.778 -2.669 3.288 1.00 94.12 135 ARG A O 1
ATOM 1094 N N . ASP A 1 136 ? 10.622 -2.115 3.182 1.00 95.50 136 ASP A N 1
ATOM 1095 C CA . ASP A 1 136 ? 10.196 -2.955 4.296 1.00 95.50 136 ASP A CA 1
ATOM 1096 C C . ASP A 1 136 ? 10.094 -4.426 3.873 1.00 95.50 136 ASP A C 1
ATOM 1098 O O . ASP A 1 136 ? 10.388 -5.323 4.660 1.00 95.50 136 ASP A O 1
ATOM 1102 N N . GLY A 1 137 ? 9.717 -4.686 2.617 1.00 93.69 137 GLY A N 1
ATOM 1103 C CA . GLY A 1 137 ? 9.568 -6.039 2.087 1.00 93.69 137 GLY A CA 1
ATOM 1104 C C . GLY A 1 137 ? 10.865 -6.652 1.567 1.00 93.69 137 GLY A C 1
ATOM 1105 O O . GLY A 1 137 ? 11.154 -7.815 1.852 1.00 93.69 137 GLY A O 1
ATOM 1106 N N . 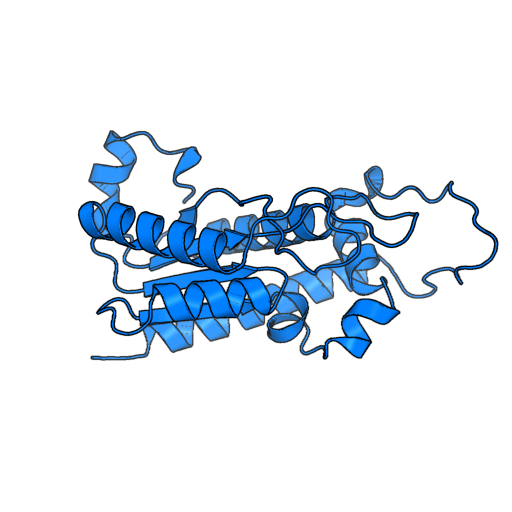LEU A 1 138 ? 11.660 -5.886 0.815 1.00 91.12 138 LEU A N 1
ATOM 1107 C CA . LEU A 1 138 ? 12.924 -6.371 0.245 1.00 91.12 138 LEU A CA 1
ATOM 1108 C C . LEU A 1 138 ? 14.159 -5.947 1.043 1.00 91.12 138 LEU A C 1
ATOM 1110 O O . LEU A 1 138 ? 15.242 -6.456 0.754 1.00 91.12 138 LEU A O 1
ATOM 1114 N N . GLN A 1 139 ? 14.000 -5.093 2.061 1.00 89.31 139 GLN A N 1
ATOM 1115 C CA . GLN A 1 139 ? 15.098 -4.595 2.902 1.00 89.31 139 GLN A CA 1
ATOM 1116 C C . GLN A 1 139 ? 16.163 -3.855 2.086 1.00 89.31 139 GLN A C 1
ATOM 1118 O O . GLN A 1 139 ? 17.360 -3.989 2.333 1.00 89.31 139 GLN A O 1
ATOM 1123 N N . LEU A 1 140 ? 15.713 -3.095 1.086 1.00 85.69 140 LEU A N 1
ATOM 1124 C CA . LEU A 1 140 ? 16.568 -2.293 0.216 1.00 85.69 140 LEU A CA 1
ATOM 1125 C C . LEU A 1 140 ? 16.660 -0.857 0.732 1.00 85.69 140 LEU A C 1
ATOM 1127 O O . LEU A 1 140 ? 15.683 -0.310 1.241 1.00 85.69 140 LEU A O 1
ATOM 1131 N N . ASP A 1 141 ? 17.818 -0.231 0.541 1.00 82.81 141 ASP A N 1
ATOM 1132 C CA . ASP A 1 141 ? 17.938 1.222 0.624 1.00 82.81 141 ASP A CA 1
ATOM 1133 C C . ASP A 1 141 ? 17.514 1.888 -0.699 1.00 82.81 141 ASP A C 1
ATOM 1135 O O . ASP A 1 141 ? 17.409 1.238 -1.747 1.00 82.81 141 ASP A O 1
ATOM 1139 N N . LEU A 1 142 ? 17.260 3.199 -0.652 1.00 73.62 142 LEU A N 1
ATOM 1140 C CA . LEU A 1 142 ? 16.769 3.957 -1.805 1.00 73.62 142 LEU A CA 1
ATOM 1141 C C . LEU A 1 142 ? 17.731 3.872 -3.000 1.00 73.62 142 LEU A C 1
ATOM 1143 O O . LEU A 1 142 ? 17.291 3.734 -4.140 1.00 73.62 142 LEU A O 1
ATOM 1147 N N . SER A 1 143 ? 19.044 3.897 -2.748 1.00 70.62 143 SER A N 1
ATOM 1148 C CA . SER A 1 143 ? 20.061 3.740 -3.792 1.00 70.62 143 SER A CA 1
ATOM 1149 C C . SER A 1 143 ? 19.964 2.387 -4.496 1.00 70.62 143 SER A C 1
ATOM 1151 O O . SER A 1 143 ? 19.982 2.325 -5.723 1.00 70.62 143 SER A O 1
ATOM 1153 N N . SER A 1 144 ? 19.809 1.306 -3.741 1.00 68.69 144 SER A N 1
ATOM 1154 C CA . SER A 1 144 ? 19.732 -0.064 -4.249 1.00 68.69 144 SER A CA 1
ATOM 1155 C C . SER A 1 144 ? 18.441 -0.306 -5.027 1.00 68.69 144 SER A C 1
ATOM 1157 O O . SER A 1 144 ? 18.445 -1.033 -6.022 1.00 68.69 144 SER A O 1
ATOM 1159 N N . TYR A 1 145 ? 17.351 0.335 -4.601 1.00 66.25 145 TYR A N 1
ATOM 1160 C CA . TYR A 1 145 ? 16.061 0.281 -5.277 1.00 66.25 145 TYR A CA 1
ATOM 1161 C C . TYR A 1 145 ? 16.070 1.041 -6.615 1.00 66.25 145 TYR A C 1
ATOM 1163 O O . TYR A 1 145 ? 15.802 0.453 -7.663 1.00 66.25 145 TYR A O 1
ATOM 1171 N N . VAL A 1 146 ? 16.455 2.323 -6.611 1.00 60.94 146 VAL A N 1
ATOM 1172 C CA . VAL A 1 146 ? 16.391 3.201 -7.798 1.00 60.94 146 VAL A CA 1
ATOM 1173 C C . VAL A 1 146 ? 17.346 2.752 -8.912 1.00 60.94 146 VAL A C 1
ATOM 1175 O O . VAL A 1 146 ? 17.041 2.888 -10.099 1.00 60.94 146 VAL A O 1
ATOM 1178 N N . LEU A 1 147 ? 18.515 2.207 -8.561 1.00 54.34 147 LEU A N 1
ATOM 1179 C CA . LEU A 1 147 ? 19.582 1.987 -9.539 1.00 54.34 147 LEU A CA 1
ATOM 1180 C C . LEU A 1 147 ? 19.345 0.801 -10.479 1.00 54.34 147 LEU A C 1
ATOM 1182 O O . LEU A 1 147 ? 19.784 0.858 -11.631 1.00 54.34 147 LEU A O 1
ATOM 1186 N N . SER A 1 148 ? 18.670 -0.263 -10.040 1.00 61.22 148 SER A N 1
ATOM 1187 C CA . SER A 1 148 ? 18.705 -1.518 -10.802 1.00 61.22 148 SER A CA 1
ATOM 1188 C C . SER A 1 148 ? 17.520 -1.719 -11.751 1.00 61.22 148 SER A C 1
ATOM 1190 O O . SER A 1 148 ? 17.698 -2.325 -12.807 1.00 61.22 148 SER A O 1
ATOM 1192 N N . GLY A 1 149 ? 16.313 -1.236 -11.413 1.00 74.25 149 GLY A N 1
ATOM 1193 C CA . GLY A 1 149 ? 15.071 -1.591 -12.126 1.00 74.25 149 GLY A CA 1
ATOM 1194 C C . GLY A 1 149 ? 14.809 -3.106 -12.191 1.00 74.25 149 GLY A C 1
ATOM 1195 O O . GLY A 1 149 ? 13.879 -3.562 -12.857 1.00 74.25 149 GLY A O 1
ATOM 1196 N N . GLU A 1 150 ? 15.640 -3.908 -11.526 1.00 84.69 150 GLU A N 1
ATOM 1197 C CA . GLU A 1 150 ? 15.683 -5.355 -11.654 1.00 84.69 150 GLU A CA 1
ATOM 1198 C C . GLU A 1 150 ? 14.588 -6.005 -10.832 1.00 84.69 150 GLU A C 1
ATOM 1200 O O . GLU A 1 150 ? 13.962 -6.962 -11.292 1.00 84.69 150 GLU A O 1
ATOM 1205 N N . GLN A 1 151 ? 14.332 -5.470 -9.638 1.00 87.62 151 GLN A N 1
ATOM 1206 C CA . GLN A 1 151 ? 13.280 -5.968 -8.762 1.00 87.62 151 GLN A CA 1
ATOM 1207 C C . GLN A 1 151 ? 11.920 -5.723 -9.405 1.00 87.62 151 GLN A C 1
ATOM 1209 O O . GLN A 1 151 ? 11.159 -6.673 -9.561 1.00 87.62 151 GLN A O 1
ATOM 1214 N N . ASP A 1 152 ? 11.672 -4.502 -9.882 1.00 89.25 152 ASP A N 1
ATOM 1215 C CA . ASP A 1 152 ? 10.466 -4.129 -10.625 1.00 89.25 152 ASP A CA 1
ATOM 1216 C C . ASP A 1 152 ? 10.221 -5.063 -11.815 1.00 89.25 152 ASP A C 1
ATOM 1218 O O . ASP A 1 152 ? 9.147 -5.652 -11.954 1.00 89.25 152 ASP A O 1
ATOM 1222 N N . THR A 1 153 ? 11.257 -5.264 -12.637 1.00 90.38 153 THR A N 1
ATOM 1223 C CA . THR A 1 153 ? 11.199 -6.147 -13.810 1.00 90.38 153 THR A CA 1
ATOM 1224 C C . THR A 1 153 ? 10.911 -7.588 -13.416 1.00 90.38 153 THR A C 1
ATOM 1226 O O . THR A 1 153 ? 10.028 -8.220 -13.991 1.00 90.38 153 THR A O 1
ATOM 1229 N N . SER A 1 154 ? 11.637 -8.122 -12.432 1.00 90.50 154 SER A N 1
ATOM 1230 C CA . SER A 1 154 ? 11.478 -9.505 -11.971 1.00 90.50 154 SER A CA 1
ATOM 1231 C C . SER A 1 154 ? 10.082 -9.734 -11.406 1.00 90.50 154 SER A C 1
ATOM 1233 O O . SER A 1 154 ? 9.414 -10.705 -11.763 1.00 90.50 154 SER A O 1
ATOM 1235 N N . ILE A 1 155 ? 9.610 -8.811 -10.566 1.00 93.38 155 ILE A N 1
ATOM 1236 C CA . ILE A 1 155 ? 8.282 -8.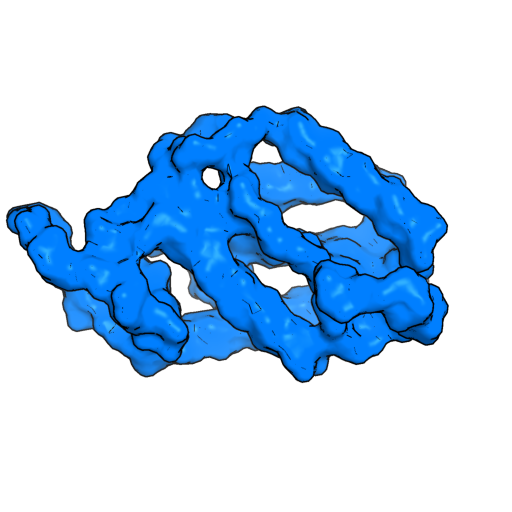863 -9.966 1.00 93.38 155 ILE A CA 1
ATOM 1237 C C . ILE A 1 155 ? 7.211 -8.805 -11.061 1.00 93.38 155 ILE A C 1
ATOM 1239 O O . ILE A 1 155 ? 6.356 -9.690 -11.097 1.00 93.38 155 ILE A O 1
ATOM 1243 N N . LEU A 1 156 ? 7.264 -7.852 -11.997 1.00 93.38 156 LEU A N 1
ATOM 1244 C CA . LEU A 1 156 ? 6.289 -7.793 -13.091 1.00 93.38 156 LEU A CA 1
ATOM 1245 C C . LEU A 1 156 ? 6.353 -9.026 -14.001 1.00 93.38 156 LEU A C 1
ATOM 1247 O O . LEU A 1 156 ? 5.306 -9.519 -14.419 1.00 93.38 156 LEU A O 1
ATOM 1251 N N . LEU A 1 157 ? 7.537 -9.591 -14.258 1.00 92.50 157 LEU A N 1
ATOM 1252 C CA . LEU A 1 157 ? 7.679 -10.838 -15.018 1.00 92.50 157 LEU A CA 1
ATOM 1253 C C . LEU A 1 157 ? 6.908 -12.007 -14.392 1.00 92.50 157 LEU A C 1
ATOM 1255 O O . LEU A 1 157 ? 6.475 -12.896 -15.125 1.00 92.50 157 LEU A O 1
ATOM 1259 N N . SER A 1 158 ? 6.721 -12.012 -13.069 1.00 93.75 158 SER A N 1
ATOM 1260 C CA . SER A 1 158 ? 6.012 -13.089 -12.368 1.00 93.75 158 SER A CA 1
ATOM 1261 C C . SER A 1 158 ? 4.489 -13.071 -12.550 1.00 93.75 158 SER A C 1
ATOM 1263 O O . SER A 1 158 ? 3.855 -14.116 -12.435 1.00 93.75 158 SER A O 1
ATOM 1265 N N . PHE A 1 159 ? 3.870 -11.919 -12.847 1.00 94.19 159 PHE A N 1
ATOM 1266 C CA . PHE A 1 159 ? 2.399 -11.834 -12.912 1.00 94.19 159 PHE A CA 1
ATOM 1267 C C . PHE A 1 159 ? 1.820 -10.958 -14.028 1.00 94.19 159 PHE A C 1
ATOM 1269 O O . PHE A 1 159 ? 0.619 -11.022 -14.281 1.00 94.19 159 PHE A O 1
ATOM 1276 N N . ALA A 1 160 ? 2.637 -10.150 -14.696 1.00 93.25 160 ALA A N 1
ATOM 1277 C CA . ALA A 1 160 ? 2.224 -9.198 -15.724 1.00 93.25 160 ALA A CA 1
ATOM 1278 C C . ALA A 1 160 ? 3.236 -9.131 -16.880 1.00 93.25 160 ALA A C 1
ATOM 1280 O O . ALA A 1 160 ? 3.449 -8.077 -17.473 1.00 93.25 160 ALA A O 1
ATOM 1281 N N . LYS A 1 161 ? 3.845 -10.273 -17.236 1.00 88.94 161 LYS A N 1
ATOM 1282 C CA . LYS A 1 161 ? 4.878 -10.379 -18.284 1.00 88.94 161 LYS A CA 1
ATOM 1283 C C . LYS A 1 161 ? 4.502 -9.693 -19.604 1.00 88.94 161 LYS A C 1
ATOM 1285 O O . LYS A 1 161 ? 5.377 -9.151 -20.263 1.00 88.94 161 LYS A O 1
ATOM 1290 N N . GLY A 1 162 ? 3.223 -9.720 -19.985 1.00 89.12 162 GLY A N 1
ATOM 1291 C CA . GLY A 1 162 ? 2.734 -9.103 -21.223 1.00 89.12 162 GLY A CA 1
ATOM 1292 C C . GLY A 1 162 ? 2.759 -7.570 -21.244 1.00 89.12 162 GLY A C 1
ATOM 1293 O O . GLY A 1 162 ? 2.516 -6.999 -22.297 1.00 89.12 162 GLY A O 1
ATOM 1294 N N . LEU A 1 163 ? 3.031 -6.911 -20.113 1.00 89.81 163 LEU A N 1
ATOM 1295 C CA . LEU A 1 163 ? 3.164 -5.452 -20.025 1.00 89.81 163 LEU A CA 1
ATOM 1296 C C . LEU A 1 163 ? 4.607 -4.963 -20.195 1.00 89.81 163 LEU A C 1
ATOM 1298 O O . LEU A 1 163 ? 4.828 -3.757 -20.207 1.00 89.81 163 LEU A O 1
ATOM 1302 N N . ILE A 1 164 ? 5.578 -5.878 -20.261 1.00 87.56 164 ILE A N 1
ATOM 1303 C CA . ILE A 1 164 ? 6.993 -5.533 -20.389 1.00 87.56 164 ILE A CA 1
ATOM 1304 C C . ILE A 1 164 ? 7.352 -5.495 -21.869 1.00 87.56 164 ILE A C 1
ATOM 1306 O O . ILE A 1 164 ? 7.252 -6.517 -22.556 1.00 87.56 164 ILE A O 1
ATOM 1310 N N . ASP A 1 165 ? 7.801 -4.332 -22.330 1.00 87.19 165 ASP A N 1
ATOM 1311 C CA . ASP A 1 165 ? 8.223 -4.125 -23.709 1.00 87.19 165 ASP A CA 1
ATOM 1312 C C . ASP A 1 165 ? 9.740 -4.295 -23.841 1.00 87.19 165 ASP A C 1
ATOM 1314 O O . ASP A 1 165 ? 10.533 -3.434 -23.468 1.00 87.19 165 ASP A O 1
ATOM 1318 N N . TRP A 1 166 ? 10.155 -5.439 -24.378 1.00 79.88 166 TRP A N 1
ATOM 1319 C CA . TRP A 1 166 ? 11.565 -5.731 -24.639 1.00 79.88 166 TRP A CA 1
ATOM 1320 C C . TRP A 1 166 ? 12.069 -5.139 -25.964 1.00 79.88 166 TRP A C 1
ATOM 1322 O O . TRP A 1 166 ? 13.268 -5.217 -26.244 1.00 79.88 166 TRP A O 1
ATOM 1332 N N . GLU A 1 167 ? 11.176 -4.605 -26.802 1.00 67.75 167 GLU A N 1
ATOM 1333 C CA . GLU A 1 167 ? 11.489 -4.142 -28.154 1.00 67.75 167 GLU A CA 1
ATOM 1334 C C . GLU A 1 167 ? 11.982 -2.692 -28.201 1.00 67.75 167 GLU A C 1
ATOM 1336 O O . GLU A 1 167 ? 12.605 -2.312 -29.200 1.00 67.75 167 GLU A O 1
ATOM 1341 N N . GLU A 1 168 ? 11.844 -1.916 -27.116 1.00 58.06 168 GLU A N 1
ATOM 1342 C CA . GLU A 1 168 ? 12.570 -0.652 -26.938 1.00 58.06 168 GLU A CA 1
ATOM 1343 C C . GLU A 1 168 ? 14.080 -0.905 -26.767 1.00 58.06 168 GLU A C 1
ATOM 1345 O O . GLU A 1 168 ? 14.679 -0.834 -25.693 1.00 58.06 168 GLU A O 1
ATOM 1350 N N . LYS A 1 169 ? 14.735 -1.191 -27.896 1.00 49.38 169 LYS A N 1
ATOM 1351 C CA . LYS A 1 169 ? 16.185 -1.149 -28.070 1.00 49.38 169 LYS A CA 1
ATOM 1352 C C . LYS A 1 169 ? 16.681 0.283 -27.855 1.00 49.38 169 LYS A C 1
ATOM 1354 O O . LYS A 1 169 ? 16.870 1.020 -28.821 1.00 49.38 169 LYS A O 1
ATOM 1359 N N . SER A 1 170 ? 16.997 0.659 -26.620 1.00 41.84 170 SER A N 1
ATOM 1360 C CA . SER A 1 170 ? 17.969 1.727 -26.380 1.00 41.84 170 SER A CA 1
ATOM 1361 C C . SER A 1 170 ? 19.311 1.104 -25.997 1.00 41.84 170 SER A C 1
ATOM 1363 O O . SER A 1 170 ? 19.456 0.359 -25.030 1.00 41.84 170 SER A O 1
ATOM 1365 N N . ALA A 1 171 ? 20.308 1.366 -26.835 1.00 40.34 171 ALA A N 1
ATOM 1366 C CA . ALA A 1 171 ? 21.645 0.782 -26.829 1.00 40.34 171 ALA A CA 1
ATOM 1367 C C . ALA A 1 171 ? 22.528 1.190 -25.624 1.00 40.34 171 ALA A C 1
ATOM 1369 O O . ALA A 1 171 ? 23.743 1.301 -25.770 1.00 40.34 171 ALA A O 1
ATOM 1370 N N . GLN A 1 172 ? 21.952 1.448 -24.446 1.00 39.12 172 GLN A N 1
ATOM 1371 C CA . GLN A 1 172 ? 22.683 1.967 -23.282 1.00 39.12 172 GLN A CA 1
ATOM 1372 C C . GLN A 1 172 ? 22.286 1.364 -21.931 1.00 39.12 172 GLN A C 1
ATOM 1374 O O . GLN A 1 172 ? 23.012 1.574 -20.962 1.00 39.12 172 GLN A O 1
ATOM 1379 N N . VAL A 1 173 ? 21.208 0.583 -21.837 1.00 45.41 173 VAL A N 1
ATOM 1380 C CA . VAL A 1 173 ? 20.856 -0.085 -20.576 1.00 45.41 173 VAL A CA 1
ATOM 1381 C C . VAL A 1 173 ? 21.314 -1.539 -20.673 1.00 45.41 173 VAL A C 1
ATOM 1383 O O . VAL A 1 173 ? 20.858 -2.250 -21.573 1.00 45.41 173 VAL A O 1
ATOM 1386 N N . PRO A 1 174 ? 22.255 -2.007 -19.828 1.00 43.03 174 PRO A N 1
ATOM 1387 C CA . PRO A 1 174 ? 22.618 -3.413 -19.837 1.00 43.03 174 PRO A CA 1
ATOM 1388 C C . PRO A 1 174 ? 21.340 -4.233 -19.624 1.00 43.03 174 PRO A C 1
ATOM 1390 O O . PRO A 1 174 ? 20.502 -3.828 -18.814 1.00 43.03 174 PRO A O 1
ATOM 1393 N N . PRO A 1 175 ? 21.168 -5.364 -20.334 1.00 50.00 175 PRO A N 1
ATOM 1394 C CA . PRO A 1 175 ? 20.046 -6.249 -20.069 1.00 50.00 175 PRO A CA 1
ATOM 1395 C C . PRO A 1 175 ? 20.029 -6.521 -18.571 1.00 50.00 175 PRO A C 1
ATOM 1397 O O . PRO A 1 175 ? 21.092 -6.700 -17.971 1.00 50.00 175 PRO A O 1
ATOM 1400 N N . VAL A 1 176 ? 18.848 -6.519 -17.965 1.00 57.28 176 VAL A N 1
ATOM 1401 C CA . VAL A 1 176 ? 18.690 -6.940 -16.577 1.00 57.28 176 VAL A CA 1
ATOM 1402 C C . VAL A 1 176 ? 19.033 -8.436 -16.535 1.00 57.28 176 VAL A C 1
ATOM 1404 O O . VAL A 1 176 ? 18.167 -9.288 -16.699 1.00 57.28 176 VAL A O 1
ATOM 1407 N N . LYS A 1 177 ? 20.333 -8.763 -16.461 1.00 55.53 177 LYS A N 1
ATOM 1408 C CA . LYS A 1 177 ? 20.900 -10.088 -16.791 1.00 55.53 177 LYS A CA 1
ATOM 1409 C C . LYS A 1 177 ? 20.392 -11.204 -15.875 1.00 55.53 177 LYS A C 1
ATOM 1411 O O . LYS A 1 177 ? 20.579 -12.375 -16.191 1.00 55.53 177 LYS A O 1
ATOM 1416 N N . THR A 1 178 ? 19.769 -10.837 -14.765 1.00 64.06 178 THR A N 1
ATOM 1417 C CA . THR A 1 178 ? 19.343 -11.711 -13.673 1.00 64.06 178 THR A CA 1
ATOM 1418 C C . THR A 1 178 ? 17.837 -11.646 -13.400 1.00 64.06 178 THR A C 1
ATOM 1420 O O . THR A 1 178 ? 17.335 -12.474 -12.637 1.00 64.06 178 THR A O 1
ATOM 1423 N N . ALA A 1 179 ? 17.085 -10.757 -14.071 1.00 71.00 179 ALA A N 1
ATOM 1424 C CA . ALA A 1 179 ? 15.637 -10.689 -13.888 1.00 71.00 179 ALA A CA 1
ATOM 1425 C C . ALA A 1 179 ? 14.936 -11.905 -14.488 1.00 71.00 179 ALA A C 1
ATOM 1427 O O . ALA A 1 179 ? 15.018 -12.189 -15.684 1.00 71.00 179 ALA A O 1
ATOM 1428 N N . THR A 1 180 ? 14.194 -12.611 -13.642 1.00 79.75 180 THR A N 1
ATOM 1429 C CA . THR A 1 180 ? 13.401 -13.778 -14.030 1.00 79.75 180 THR A CA 1
ATOM 1430 C C . THR A 1 180 ? 12.094 -13.800 -13.249 1.00 79.75 180 THR A C 1
ATOM 1432 O O . THR A 1 180 ? 11.998 -13.226 -12.163 1.00 79.75 180 THR A O 1
ATOM 1435 N N . SER A 1 181 ? 11.088 -14.502 -13.775 1.00 81.88 181 SER A N 1
ATOM 1436 C CA . SER A 1 181 ? 9.814 -14.680 -13.070 1.00 81.88 181 SER A CA 1
ATOM 1437 C C . SER A 1 181 ? 9.998 -15.373 -11.716 1.00 81.88 181 SER A C 1
ATOM 1439 O O . SER A 1 181 ? 9.384 -14.953 -10.745 1.00 81.88 181 SER A O 1
ATOM 1441 N N . GLY A 1 182 ? 10.888 -16.370 -11.622 1.00 85.75 182 GLY A N 1
ATOM 1442 C CA . GLY A 1 182 ? 11.156 -17.089 -10.369 1.00 85.75 182 GLY A CA 1
ATOM 1443 C C . GLY A 1 182 ? 11.794 -16.209 -9.288 1.00 85.75 182 GLY A C 1
ATOM 1444 O O . GLY A 1 182 ? 11.445 -16.312 -8.114 1.00 85.75 182 GLY A O 1
ATOM 1445 N N . VAL A 1 183 ? 12.676 -15.282 -9.678 1.00 86.81 183 VAL A N 1
ATOM 1446 C CA . VAL A 1 183 ? 13.196 -14.253 -8.762 1.00 86.81 183 VAL A CA 1
ATOM 1447 C C . VAL A 1 183 ? 12.068 -13.318 -8.307 1.00 86.81 183 VAL A C 1
ATOM 1449 O O . VAL A 1 183 ? 11.956 -13.029 -7.117 1.00 86.81 183 VAL A O 1
ATOM 1452 N N . GLY A 1 184 ? 11.184 -12.908 -9.221 1.00 89.12 184 GLY A N 1
ATOM 1453 C CA . GLY A 1 184 ? 10.013 -12.088 -8.899 1.00 89.12 184 GLY A CA 1
ATOM 1454 C C . GLY A 1 184 ? 9.039 -12.732 -7.914 1.00 89.12 184 GLY A C 1
ATOM 1455 O O . GLY A 1 184 ? 8.567 -12.064 -6.997 1.00 89.12 184 GLY A O 1
ATOM 1456 N N . GLU A 1 185 ? 8.765 -14.028 -8.066 1.00 92.12 185 GLU A N 1
ATOM 1457 C CA . GLU A 1 185 ? 7.924 -14.792 -7.135 1.00 92.12 185 GLU A CA 1
ATOM 1458 C C . GLU A 1 185 ? 8.537 -14.832 -5.731 1.00 92.12 185 GLU A C 1
ATOM 1460 O O . GLU A 1 185 ? 7.835 -14.604 -4.745 1.00 92.12 185 GLU A O 1
ATOM 1465 N N . SER A 1 186 ? 9.854 -15.046 -5.643 1.00 92.62 186 SER A N 1
ATOM 1466 C CA . SER A 1 186 ? 10.594 -15.009 -4.376 1.00 92.62 186 SER A CA 1
ATOM 1467 C C . SER A 1 186 ? 10.525 -13.628 -3.711 1.00 92.62 186 SER A C 1
ATOM 1469 O O . SER A 1 186 ? 10.278 -13.525 -2.508 1.00 92.62 186 SER A O 1
ATOM 1471 N N . TYR A 1 187 ? 10.652 -12.548 -4.491 1.00 94.12 187 TYR A N 1
ATOM 1472 C CA . TYR A 1 187 ? 10.474 -11.185 -3.987 1.00 94.12 187 TYR A CA 1
ATOM 1473 C C . TYR A 1 187 ? 9.064 -10.938 -3.452 1.00 94.12 187 TYR A C 1
ATOM 1475 O O . TYR A 1 187 ? 8.925 -10.431 -2.340 1.00 94.12 187 TYR A O 1
ATOM 1483 N N . LEU A 1 188 ? 8.020 -11.327 -4.189 1.00 95.19 188 LEU A N 1
ATOM 1484 C CA . LEU A 1 188 ? 6.637 -11.172 -3.728 1.00 95.19 188 LEU A CA 1
ATOM 1485 C C . LEU A 1 188 ? 6.357 -11.966 -2.451 1.00 95.19 188 LEU A C 1
ATOM 1487 O O . LEU A 1 188 ? 5.692 -11.446 -1.554 1.00 95.19 188 LEU A O 1
ATOM 1491 N N . LEU A 1 189 ? 6.878 -13.193 -2.348 1.00 95.00 189 LEU A N 1
ATOM 1492 C CA . LEU A 1 189 ? 6.758 -13.999 -1.136 1.00 95.00 189 LEU A CA 1
ATOM 1493 C C . LEU A 1 189 ? 7.399 -13.284 0.056 1.00 95.00 189 LEU A C 1
ATOM 1495 O O . LEU A 1 189 ? 6.753 -13.117 1.087 1.00 95.00 189 LEU A O 1
ATOM 1499 N N . ARG A 1 190 ? 8.628 -12.786 -0.112 1.00 95.44 190 ARG A N 1
ATOM 1500 C CA . ARG A 1 190 ? 9.343 -12.068 0.947 1.00 95.44 190 ARG A CA 1
ATOM 1501 C C . ARG A 1 190 ? 8.614 -10.799 1.382 1.00 95.44 190 ARG A C 1
ATOM 1503 O O . ARG A 1 190 ? 8.441 -10.575 2.576 1.00 95.44 190 ARG A O 1
ATOM 1510 N N . ILE A 1 191 ? 8.152 -9.996 0.422 1.00 96.56 191 ILE A N 1
ATOM 1511 C CA . ILE A 1 191 ? 7.362 -8.785 0.683 1.00 96.56 191 ILE A CA 1
ATOM 1512 C C . ILE A 1 191 ? 6.139 -9.127 1.537 1.00 96.56 191 ILE A C 1
ATOM 1514 O O . ILE A 1 191 ? 5.854 -8.455 2.527 1.00 96.56 191 ILE A O 1
ATOM 1518 N N . TYR A 1 192 ? 5.437 -10.194 1.168 1.00 95.56 192 TYR A N 1
ATOM 1519 C CA . TYR A 1 192 ? 4.249 -10.643 1.869 1.00 95.56 192 TYR A CA 1
ATOM 1520 C C . TYR A 1 192 ? 4.551 -11.140 3.293 1.00 95.56 192 TYR A C 1
ATOM 1522 O O . TYR A 1 192 ? 3.870 -10.730 4.232 1.00 95.56 192 TYR A O 1
ATOM 1530 N N . GLU A 1 193 ? 5.594 -11.951 3.481 1.00 95.62 193 GLU A N 1
ATOM 1531 C CA . GLU A 1 193 ? 6.025 -12.419 4.807 1.00 95.62 193 GLU A CA 1
ATOM 1532 C C . GLU A 1 193 ? 6.377 -11.249 5.736 1.00 95.62 193 GLU A C 1
ATOM 1534 O O . GLU A 1 193 ? 5.951 -11.217 6.892 1.00 95.62 193 GLU A O 1
ATOM 1539 N N . GLN A 1 194 ? 7.109 -10.252 5.229 1.00 97.25 194 GLN A N 1
ATOM 1540 C CA . GLN A 1 194 ? 7.446 -9.053 6.000 1.00 97.25 194 GLN A CA 1
ATOM 1541 C C . GLN A 1 194 ? 6.202 -8.227 6.344 1.00 97.25 194 GLN A C 1
ATOM 1543 O O . GLN A 1 194 ? 6.075 -7.746 7.474 1.00 97.25 194 GLN A O 1
ATOM 1548 N N . PHE A 1 195 ? 5.255 -8.095 5.408 1.00 96.94 195 PHE A N 1
ATOM 1549 C CA . PHE A 1 195 ? 3.987 -7.414 5.667 1.00 96.94 195 PHE A CA 1
ATOM 1550 C C . PHE A 1 195 ? 3.200 -8.114 6.781 1.00 96.94 195 PHE A C 1
ATOM 1552 O O . PHE A 1 195 ? 2.758 -7.454 7.723 1.00 96.94 195 PHE A O 1
ATOM 1559 N N . GLN A 1 196 ? 3.074 -9.446 6.721 1.00 95.06 196 GLN A N 1
ATOM 1560 C CA . GLN A 1 196 ? 2.400 -10.237 7.756 1.00 95.06 196 GLN A CA 1
ATOM 1561 C C . GLN A 1 196 ? 3.047 -10.050 9.132 1.00 95.06 196 GLN A C 1
ATOM 1563 O O . GLN A 1 196 ? 2.361 -9.760 10.109 1.00 95.06 196 GLN A O 1
ATOM 1568 N N . GLN A 1 197 ? 4.376 -10.127 9.210 1.00 95.25 197 GLN A N 1
ATOM 1569 C CA . GLN A 1 197 ? 5.095 -9.901 10.466 1.00 95.25 197 GLN A CA 1
ATOM 1570 C C . GLN A 1 197 ? 4.883 -8.481 11.009 1.00 95.25 197 GLN A C 1
ATOM 1572 O O . GLN A 1 197 ? 4.856 -8.268 12.223 1.00 95.25 197 GLN A O 1
ATOM 1577 N N . LYS A 1 198 ? 4.766 -7.477 10.133 1.00 95.31 198 LYS A N 1
ATOM 1578 C CA . LYS A 1 198 ? 4.520 -6.090 10.545 1.00 95.31 198 LYS A CA 1
ATOM 1579 C C . LYS A 1 198 ? 3.115 -5.916 11.117 1.00 95.31 198 LYS A C 1
ATOM 1581 O O . LYS A 1 198 ? 2.977 -5.404 12.226 1.00 95.31 198 LYS A O 1
ATOM 1586 N N . ILE A 1 199 ? 2.090 -6.412 10.427 1.00 94.75 199 ILE A N 1
ATOM 1587 C CA . ILE A 1 199 ? 0.711 -6.286 10.910 1.00 94.75 199 ILE A CA 1
ATOM 1588 C C . ILE A 1 199 ? 0.444 -7.109 12.173 1.00 94.75 199 ILE A C 1
ATOM 1590 O O . ILE A 1 199 ? -0.251 -6.640 13.070 1.00 94.75 199 ILE A O 1
ATOM 1594 N N . GLU A 1 200 ? 1.035 -8.297 12.304 1.00 94.31 200 GLU A N 1
ATOM 1595 C CA . GLU A 1 200 ? 0.915 -9.089 13.529 1.00 94.31 200 GLU A CA 1
ATOM 1596 C C . GLU A 1 200 ? 1.509 -8.355 14.733 1.00 94.31 200 GLU A C 1
ATOM 1598 O O . GLU A 1 200 ? 0.892 -8.323 15.798 1.00 94.31 200 GLU A O 1
ATOM 1603 N N . ARG A 1 201 ? 2.665 -7.698 14.559 1.00 94.56 201 ARG A N 1
ATOM 1604 C CA . ARG A 1 201 ? 3.255 -6.846 15.601 1.00 94.56 201 ARG A CA 1
ATOM 1605 C C . ARG A 1 201 ? 2.350 -5.672 15.952 1.00 94.56 201 ARG A C 1
ATOM 1607 O O . ARG A 1 201 ? 2.159 -5.413 17.136 1.00 94.56 201 ARG A O 1
ATOM 1614 N N . LEU A 1 202 ? 1.764 -5.004 14.957 1.00 93.50 202 LEU A N 1
ATOM 1615 C CA . LEU A 1 202 ? 0.804 -3.922 15.185 1.00 93.50 202 LEU A CA 1
ATOM 1616 C C . LEU A 1 202 ? -0.404 -4.415 16.001 1.00 93.50 202 LEU A C 1
ATOM 1618 O O . LEU A 1 202 ? -0.790 -3.795 16.988 1.00 93.50 202 LEU A O 1
ATOM 1622 N N . TRP A 1 203 ? -0.952 -5.583 15.665 1.00 93.38 203 TRP A N 1
ATOM 1623 C CA . TRP A 1 203 ? -2.069 -6.191 16.392 1.00 93.38 203 TRP A CA 1
ATOM 1624 C C . TRP A 1 203 ? -1.729 -6.661 17.808 1.00 93.38 203 TRP A C 1
ATOM 1626 O O . TRP A 1 203 ? -2.623 -6.754 18.651 1.00 93.38 203 TRP A O 1
ATOM 1636 N N . GLN A 1 204 ? -0.460 -6.959 18.086 1.00 93.12 204 GLN A N 1
ATOM 1637 C CA . GLN A 1 204 ? 0.012 -7.322 19.424 1.00 93.12 204 GLN A CA 1
ATOM 1638 C C . GLN A 1 204 ? 0.201 -6.114 20.345 1.00 93.12 204 GLN A C 1
ATOM 1640 O O . GLN A 1 204 ? 0.290 -6.305 21.560 1.00 93.12 204 GLN A O 1
ATOM 1645 N N . GLN A 1 205 ? 0.230 -4.889 19.808 1.00 87.56 205 GLN A N 1
ATOM 1646 C CA . GLN A 1 205 ? 0.259 -3.677 20.623 1.00 87.56 205 GLN A CA 1
ATOM 1647 C C . GLN A 1 205 ? -1.059 -3.580 21.410 1.00 87.56 205 GLN A C 1
ATOM 1649 O O . GLN A 1 205 ? -2.131 -3.251 20.887 1.00 87.56 205 GLN A O 1
ATOM 1654 N N . LYS A 1 206 ? -0.986 -3.976 22.686 1.00 66.44 206 LYS A N 1
ATOM 1655 C CA . LYS A 1 206 ? -2.066 -3.820 23.660 1.00 66.44 206 LYS A CA 1
ATOM 1656 C C . LYS A 1 206 ? -2.097 -2.373 24.147 1.00 66.44 206 LYS A C 1
ATOM 1658 O O . LYS A 1 206 ? -1.042 -1.775 24.343 1.00 66.44 206 LYS A O 1
ATOM 1663 N N . TYR A 1 207 ? -3.315 -1.869 24.329 1.00 57.69 207 TYR A N 1
ATOM 1664 C CA . TYR A 1 207 ? -3.594 -0.686 25.139 1.00 57.69 207 TYR A CA 1
ATOM 1665 C C . TYR A 1 207 ? -3.326 -0.991 26.612 1.00 57.69 207 TYR A C 1
ATOM 1667 O O . TYR A 1 207 ? -3.672 -2.125 27.031 1.00 57.69 207 TYR A O 1
#

Nearest PDB structures (foldseek):
  3a6j-assembly1_D  TM=7.534E-01  e=1.301E-07  Pseudomonas putida
  3no4-assembly1_B  TM=8.033E-01  e=1.801E-06  Nostoc punctiforme PCC 73102
  6ovt-assembly1_D  TM=5.306E-01  e=5.496E-02  Mycobacterium tuberculosis
  6ovt-assembly1_C  TM=5.431E-01  e=8.961E-02  Mycobacterium tuberculosis
  8ikz-assembly1_A  TM=3.531E-01  e=1.122E-02  Arabidopsis thaliana

Solvent-accessible surface area (backbone atoms only — not comparable to full-atom values): 11231 Å² total; per-residue (Å²): 56,53,56,86,82,49,53,76,64,55,48,66,76,43,27,89,52,29,38,29,39,37,43,32,40,18,36,37,27,69,56,60,88,40,45,45,44,46,49,56,34,54,52,52,49,55,52,51,56,51,48,35,74,76,44,29,78,37,34,39,32,51,71,72,40,78,52,30,48,66,87,52,84,57,50,76,48,63,42,48,62,66,59,51,17,50,49,42,35,53,47,50,54,60,45,57,77,72,32,71,56,46,34,40,34,40,41,29,78,47,68,70,60,44,49,25,45,52,62,42,43,58,96,49,94,40,50,70,54,71,38,37,48,56,42,62,24,68,68,41,54,70,68,68,54,71,72,63,56,34,65,63,50,7,36,39,43,49,79,46,48,90,60,50,44,81,78,73,80,59,100,79,66,77,73,65,89,78,54,34,36,70,57,11,48,53,49,53,51,42,27,49,54,39,48,51,57,50,52,53,52,60,70,63,62,73,132

Sequence (207 aa):
MRIEEMTTSDLRETALYHDTVLLTAGGIRTHKSHLPLGTSWFILRKIRDQIEKSLGGRILTFPLWPIDVHGEEEAMMTISNEALRDLFTSTKRQIADRLPLRYALLLCDSEAKEQAFLDAFSGSDILCDTFVWWRDGLQLDLSSYVLSGEQDTSILLSFAKGLIDWEEKSAQVPPVKTATSGVGESYLLRIYEQFQQKIERLWQQKY

pLDDT: mean 87.62, std 12.25, range [39.12, 98.12]